Protein AF-A0A9D1HMB9-F1 (afdb_monomer)

Solvent-accessible surface area (backbone atoms only — not comparable to full-atom values): 16501 Å² total; per-residue (Å²): 112,72,70,58,55,52,47,52,53,48,50,50,51,53,51,54,54,61,69,61,56,82,77,71,78,78,76,76,75,73,89,65,89,78,80,81,87,81,86,79,90,72,78,98,79,82,84,84,82,85,84,87,77,93,49,86,47,76,67,42,52,49,49,54,32,57,76,64,78,44,81,92,75,85,90,82,85,83,84,84,79,85,61,64,90,89,55,67,93,63,78,57,60,87,78,46,45,63,58,51,52,52,50,52,51,51,52,53,51,51,51,52,51,49,49,50,52,66,76,41,67,93,56,84,68,69,43,70,87,73,71,72,79,80,79,82,82,80,79,66,89,50,67,68,60,44,49,52,54,50,51,51,52,48,46,66,65,46,43,61,58,50,52,51,50,52,50,51,51,53,47,44,69,72,72,54,58,67,66,61,52,24,58,62,26,49,78,42,65,69,56,10,11,46,49,29,27,58,51,16,39,81,63,43,53,55,72,86,70,38,52,68,54,48,51,52,42,43,74,67,48,34,48,71,10,21,53,49,5,23,63,53,26,10,75,72,38,34,66,72,57,48,51,54,44,34,55,29,35,32,71,70,50,35,53,50,50,51,52,48,52,50,52,52,22,34,53,48,8,49,53,42,54,75,76,106

Secondary structure (DSSP, 8-state):
-HHHHHHHHHHHHHHHHHHTS-----------------------S--------S--SHHHHHHHHHHTT----S----------TT------HHHHHHHHHHHHHHHHHHHHHHHHHHHTTTS-S---TT-PPPP-----S-HHHHHHHHHHHHHHHHHHHHHHHHHHHHHHHHHS-HHHHHHHHHS-HHHHHHHHHHHHHHH---HHHHHHHHHHHHHHT--HHHHHHHHHHHHHT-HHHHHHHHHHHHHHHHHHHHHHHHHHHHHHHHHHHHH-

Sequence (276 aa):
MKRFLTMLLAWSLIFTLAACKRETPAVSQTTGDVQTSHAVEAGTENASVVYMTTDISAAGLMAVYQALDWTPTGKIAVKLSTGEPPASNFLRPELVGELIRLASALFCGVIAGLCVRWFFKGRTFFHFDGLAAPVNRDTDPNPLWRFLKNLGRNILATGPYFLLGILLSALFQRYVPSRLMTDLFGGNEALGVLMAATIGVPLYACGGGTIPLLQQWLYDGMSMGSAAAFMLTGPSTKITNLGALKIVLGLKHFCLYLAYVMLFSLATGILVNLFV

Mean predicted aligned error: 16.89 Å

Foldseek 3Di:
DVVVVVVVVVVVVVVVVVVPPDPPVPPPPPPDDDDDDDDDDDDDDDDDDDDDFPDPDPVRVVVVCVVVVHDDDDDDDDDDDDDDPPDDPDPDCVVCVVVCVVVVVVVLVVVVVVVCCVVQPPHDQWDCPLDDDPDDPDPDPDPVVSVVVVVVVCCVVCVVVVVVLVVVVVCCVVPPDLVVLCVQQPPDPLSNLLVLLVCLQVNLDDPVVLVVVLVVNVVSPHAPLSSQLSVQNNVQNPVVVLVVCCSTRPPVSSVVSSVSSSVVSSVSSVVSNVVD

InterPro domains:
  IPR005524 Predicted permease DUF318 [PF03773] (145-273)
  IPR052923 UPF0718 domain-containing protein [PTHR34184] (144-276)

Radius of gyration: 28.09 Å; Cα contacts (8 Å, |Δi|>4): 165; chains: 1; bounding box: 56×52×86 Å

Organism: NCBI:txid2840825

pLDDT: mean 72.57, std 17.8, range [24.72, 93.62]

Structure (mmCIF, N/CA/C/O backbone):
data_AF-A0A9D1HMB9-F1
#
_entry.id   AF-A0A9D1HMB9-F1
#
loop_
_atom_site.group_PDB
_atom_site.id
_atom_site.type_symbol
_atom_site.label_atom_id
_atom_site.label_alt_id
_atom_site.label_comp_id
_atom_site.label_asym_id
_atom_site.label_entity_id
_atom_site.label_seq_id
_atom_site.pdbx_PDB_ins_code
_atom_site.Cartn_x
_atom_site.Cartn_y
_atom_site.Cartn_z
_atom_site.occupancy
_atom_site.B_iso_or_equiv
_atom_site.auth_seq_id
_atom_site.auth_comp_id
_atom_site.auth_asym_id
_atom_site.auth_atom_id
_atom_site.pdbx_PDB_model_num
ATOM 1 N N . MET A 1 1 ? -1.599 -29.994 -21.021 1.00 51.59 1 MET A N 1
ATOM 2 C CA . MET A 1 1 ? -2.524 -29.766 -19.884 1.00 51.59 1 MET A CA 1
ATOM 3 C C . MET A 1 1 ? -1.890 -30.080 -18.524 1.00 51.59 1 MET A C 1
ATOM 5 O O . MET A 1 1 ? -1.738 -29.151 -17.746 1.00 51.59 1 MET A O 1
ATOM 9 N N . LYS A 1 2 ? -1.416 -31.311 -18.247 1.00 44.94 2 LYS A N 1
ATOM 10 C CA . LYS A 1 2 ? -0.746 -31.644 -16.964 1.00 44.94 2 LYS A CA 1
ATOM 11 C C . LYS A 1 2 ? 0.566 -30.871 -16.722 1.00 44.94 2 LYS A C 1
ATOM 13 O O . LYS A 1 2 ? 0.764 -30.357 -15.634 1.00 44.94 2 LYS A O 1
ATOM 18 N N . ARG A 1 3 ? 1.390 -30.685 -17.764 1.00 48.88 3 ARG A N 1
ATOM 19 C CA . ARG A 1 3 ? 2.677 -29.957 -17.685 1.00 48.88 3 ARG A CA 1
ATOM 20 C C . ARG A 1 3 ? 2.551 -28.454 -17.384 1.00 48.88 3 ARG A C 1
ATOM 22 O O . ARG A 1 3 ? 3.430 -27.880 -16.757 1.00 48.88 3 ARG A O 1
ATOM 29 N N . PHE A 1 4 ? 1.448 -27.831 -17.804 1.00 61.75 4 PHE A N 1
ATOM 30 C CA . PHE A 1 4 ? 1.190 -26.406 -17.569 1.00 61.75 4 PHE A CA 1
ATOM 31 C C . PHE A 1 4 ? 0.697 -26.165 -16.137 1.00 61.75 4 PHE A C 1
ATOM 33 O O . PHE A 1 4 ? 1.130 -25.220 -15.494 1.00 61.75 4 PHE A O 1
ATOM 40 N N . LEU A 1 5 ? -0.133 -27.074 -15.607 1.00 61.59 5 LEU A N 1
ATOM 41 C CA . LEU A 1 5 ? -0.592 -27.044 -14.217 1.00 61.59 5 LEU A CA 1
ATOM 42 C C . LEU A 1 5 ? 0.555 -27.311 -13.229 1.00 61.59 5 LEU A C 1
ATOM 44 O O . LEU A 1 5 ? 0.646 -26.638 -12.209 1.00 61.59 5 LEU A O 1
ATOM 48 N N . THR A 1 6 ? 1.472 -28.228 -13.555 1.00 65.25 6 THR A N 1
ATOM 49 C CA . THR A 1 6 ? 2.677 -28.458 -12.742 1.00 65.25 6 THR A CA 1
ATOM 50 C C . THR A 1 6 ? 3.652 -27.287 -12.807 1.00 65.25 6 THR A C 1
ATOM 52 O O . THR A 1 6 ? 4.265 -26.975 -11.797 1.00 65.25 6 THR A O 1
ATOM 55 N N . MET A 1 7 ? 3.772 -26.601 -13.952 1.00 64.38 7 MET A N 1
ATOM 56 C CA . MET A 1 7 ? 4.579 -25.378 -14.050 1.00 64.38 7 MET A CA 1
ATOM 57 C C . MET A 1 7 ? 3.963 -24.214 -13.271 1.00 64.38 7 MET A C 1
ATOM 59 O O . MET A 1 7 ? 4.698 -23.487 -12.621 1.00 64.38 7 MET A O 1
ATOM 63 N N . LEU A 1 8 ? 2.636 -24.062 -13.273 1.00 63.25 8 LEU A N 1
ATOM 64 C CA . LEU A 1 8 ? 1.942 -23.021 -12.506 1.00 63.25 8 LEU A CA 1
ATOM 65 C C . LEU A 1 8 ? 2.056 -23.248 -10.994 1.00 63.25 8 LEU A C 1
ATOM 67 O O . LEU A 1 8 ? 2.337 -22.303 -10.266 1.00 63.25 8 LEU A O 1
ATOM 71 N N . LEU A 1 9 ? 1.915 -24.501 -10.543 1.00 58.78 9 LEU A N 1
ATOM 72 C CA . LEU A 1 9 ? 2.114 -24.886 -9.141 1.00 58.78 9 LEU A CA 1
ATOM 73 C C . LEU A 1 9 ? 3.583 -24.773 -8.708 1.00 58.78 9 LEU A C 1
ATOM 75 O O . LEU A 1 9 ? 3.863 -24.327 -7.598 1.00 58.78 9 LEU A O 1
ATOM 79 N N . ALA A 1 10 ? 4.530 -25.132 -9.582 1.00 59.00 10 ALA A N 1
ATOM 80 C CA . ALA A 1 10 ? 5.958 -24.979 -9.310 1.00 59.00 10 ALA A CA 1
ATOM 81 C C . ALA A 1 10 ? 6.367 -23.501 -9.269 1.00 59.00 10 ALA A C 1
ATOM 83 O O . ALA A 1 10 ? 7.133 -23.099 -8.399 1.00 59.00 10 ALA A O 1
ATOM 84 N N . TRP A 1 11 ? 5.823 -22.672 -10.163 1.00 51.19 11 TRP A N 1
ATOM 85 C CA . TRP A 1 11 ? 6.136 -21.247 -10.209 1.00 51.19 11 TRP A CA 1
ATOM 86 C C . TRP A 1 11 ? 5.492 -20.487 -9.047 1.00 51.19 11 TRP A C 1
ATOM 88 O O . TRP A 1 11 ? 6.152 -19.627 -8.467 1.00 51.19 11 TRP A O 1
ATOM 98 N N . SER A 1 12 ? 4.274 -20.857 -8.625 1.00 47.50 12 SER A N 1
ATOM 99 C CA . SER A 1 12 ? 3.691 -20.331 -7.387 1.00 47.50 12 SER A CA 1
ATOM 100 C C . SER A 1 12 ? 4.527 -20.728 -6.170 1.00 47.50 12 SER A C 1
ATOM 102 O O . SER A 1 12 ? 4.833 -19.859 -5.366 1.00 47.50 12 SER A O 1
ATOM 104 N N . LEU A 1 13 ? 4.998 -21.982 -6.076 1.00 45.69 13 LEU A N 1
ATOM 105 C CA . LEU A 1 13 ? 5.881 -22.414 -4.982 1.00 45.69 13 LEU A CA 1
ATOM 106 C C . LEU A 1 13 ? 7.207 -21.637 -4.953 1.00 45.69 13 LEU A C 1
ATOM 108 O O . LEU A 1 13 ? 7.656 -21.233 -3.884 1.00 45.69 13 LEU A O 1
ATOM 112 N N . ILE A 1 14 ? 7.829 -21.403 -6.113 1.00 54.34 14 ILE A N 1
ATOM 113 C CA . ILE A 1 14 ? 9.103 -20.675 -6.218 1.00 54.34 14 ILE A CA 1
ATOM 114 C C . ILE A 1 14 ? 8.923 -19.195 -5.845 1.00 54.34 14 ILE A C 1
ATOM 116 O O . ILE A 1 14 ? 9.773 -18.633 -5.157 1.00 54.34 14 ILE A O 1
ATOM 120 N N . PHE A 1 15 ? 7.806 -18.567 -6.231 1.00 49.19 15 PHE A N 1
ATOM 121 C CA . PHE A 1 15 ? 7.508 -17.182 -5.848 1.00 49.19 15 PHE A CA 1
ATOM 122 C C . PHE A 1 15 ? 7.181 -17.058 -4.349 1.00 49.19 15 PHE A C 1
ATOM 124 O O . PHE A 1 15 ? 7.619 -16.106 -3.704 1.00 49.19 15 PHE A O 1
ATOM 131 N N . THR A 1 16 ? 6.489 -18.046 -3.768 1.00 43.75 16 THR A N 1
ATOM 132 C CA . THR A 1 16 ? 6.229 -18.123 -2.321 1.00 43.75 16 THR A CA 1
ATOM 133 C C . THR A 1 16 ? 7.516 -18.348 -1.520 1.00 43.75 16 THR A C 1
ATOM 135 O O . THR A 1 16 ? 7.696 -17.716 -0.483 1.00 43.75 16 THR A O 1
ATOM 138 N N . LEU A 1 17 ? 8.456 -19.160 -2.019 1.00 39.38 17 LEU A N 1
ATOM 139 C CA . LEU A 1 17 ? 9.770 -19.360 -1.393 1.00 39.38 17 LEU A CA 1
ATOM 140 C C . LEU A 1 17 ? 10.682 -18.126 -1.517 1.00 39.38 17 LEU A C 1
ATOM 142 O O . LEU A 1 17 ? 11.425 -17.827 -0.586 1.00 39.38 17 LEU A O 1
ATOM 146 N N . ALA A 1 18 ? 10.595 -17.363 -2.612 1.00 42.34 18 ALA A N 1
ATOM 147 C CA . ALA A 1 18 ? 11.350 -16.117 -2.783 1.00 42.34 18 ALA A CA 1
ATOM 148 C C . ALA A 1 18 ? 10.798 -14.956 -1.931 1.00 42.34 18 ALA A C 1
ATOM 150 O O . ALA A 1 18 ? 11.573 -14.149 -1.420 1.00 42.34 18 ALA A O 1
ATOM 151 N N . ALA A 1 19 ? 9.477 -14.895 -1.721 1.00 41.38 19 ALA A N 1
ATOM 152 C CA . ALA A 1 19 ? 8.837 -13.970 -0.777 1.00 41.38 19 ALA A CA 1
ATOM 153 C C . ALA A 1 19 ? 9.026 -14.391 0.696 1.00 41.38 19 ALA A C 1
ATOM 155 O O . ALA A 1 19 ? 8.843 -13.584 1.603 1.00 41.38 19 ALA A O 1
ATOM 156 N N . CYS A 1 20 ? 9.443 -15.639 0.932 1.00 33.47 20 CYS A N 1
ATOM 157 C CA . CYS A 1 20 ? 9.931 -16.153 2.210 1.00 33.47 20 CYS A CA 1
ATOM 158 C C . CYS A 1 20 ? 11.433 -15.855 2.415 1.00 33.47 20 CYS A C 1
ATOM 160 O O . CYS A 1 20 ? 12.122 -16.534 3.177 1.00 33.47 20 CYS A O 1
ATOM 162 N N . LYS A 1 21 ? 11.996 -14.843 1.743 1.00 33.59 21 LYS A N 1
ATOM 163 C CA . LYS A 1 21 ? 13.295 -14.309 2.153 1.00 33.59 21 LYS A CA 1
ATOM 164 C C . LYS A 1 21 ? 13.058 -13.434 3.382 1.00 33.59 21 LYS A C 1
ATOM 166 O O . LYS A 1 21 ? 12.502 -12.350 3.261 1.00 33.59 21 LYS A O 1
ATOM 171 N N . ARG A 1 22 ? 13.434 -13.963 4.555 1.00 41.25 22 ARG A N 1
ATOM 172 C CA . ARG A 1 22 ? 13.396 -13.304 5.872 1.00 41.25 22 ARG A CA 1
ATOM 173 C C . ARG A 1 22 ? 13.751 -11.819 5.766 1.00 41.25 22 ARG A C 1
ATOM 175 O O . ARG A 1 22 ? 14.924 -11.468 5.700 1.00 41.25 22 ARG A O 1
ATOM 182 N N . GLU A 1 23 ? 12.747 -10.966 5.860 1.00 35.47 23 GLU A N 1
ATOM 183 C CA . GLU A 1 23 ? 12.884 -9.716 6.589 1.00 35.47 23 GLU A CA 1
ATOM 184 C C . GLU A 1 23 ? 12.364 -10.028 7.987 1.00 35.47 23 GLU A C 1
ATOM 186 O O . GLU A 1 23 ? 11.194 -9.847 8.297 1.00 35.47 23 GLU A O 1
ATOM 191 N N . THR A 1 24 ? 13.224 -10.611 8.822 1.00 30.58 24 THR A N 1
ATOM 192 C CA . THR A 1 24 ? 13.094 -10.396 10.260 1.00 30.58 24 THR A CA 1
ATOM 193 C C . THR A 1 24 ? 13.284 -8.896 10.457 1.00 30.58 24 THR A C 1
ATOM 195 O O . THR A 1 24 ? 14.407 -8.429 10.234 1.00 30.58 24 THR A O 1
ATOM 198 N N . PRO A 1 25 ? 12.264 -8.111 10.845 1.00 30.31 25 PRO A N 1
ATOM 199 C CA . PRO A 1 25 ? 12.572 -6.868 11.513 1.00 30.31 25 PRO A CA 1
ATOM 200 C C . PRO A 1 25 ? 13.302 -7.296 12.783 1.00 30.31 25 PRO A C 1
ATOM 202 O O . PRO A 1 25 ? 12.724 -7.909 13.679 1.00 30.31 25 PRO A O 1
ATOM 205 N N . ALA A 1 26 ? 14.610 -7.058 12.821 1.00 25.95 26 ALA A N 1
ATOM 206 C CA . ALA A 1 26 ? 15.303 -6.978 14.085 1.00 25.95 26 ALA A CA 1
ATOM 207 C C . ALA A 1 26 ? 14.645 -5.810 14.824 1.00 25.95 26 ALA A C 1
ATOM 209 O O . ALA A 1 26 ? 14.986 -4.648 14.619 1.00 25.95 26 ALA A O 1
ATOM 210 N N . VAL A 1 27 ? 13.636 -6.118 15.636 1.00 30.73 27 VAL A N 1
ATOM 211 C CA . VAL A 1 27 ? 13.325 -5.286 16.783 1.00 30.73 27 VAL A CA 1
ATOM 212 C C . VAL A 1 27 ? 14.563 -5.423 17.651 1.00 30.73 27 VAL A C 1
ATOM 214 O O . VAL A 1 27 ? 14.734 -6.413 18.360 1.00 30.73 27 VAL A O 1
ATOM 217 N N . SER A 1 28 ? 15.479 -4.465 17.516 1.00 25.41 28 SER A N 1
ATOM 218 C CA . SER A 1 28 ? 16.474 -4.203 18.541 1.00 25.41 28 SER A CA 1
ATOM 219 C C . SER A 1 28 ? 15.698 -3.825 19.795 1.00 25.41 28 SER A C 1
ATOM 221 O O . SER A 1 28 ? 15.407 -2.659 20.043 1.00 25.41 28 SER A O 1
ATOM 223 N N . GLN A 1 29 ? 15.326 -4.834 20.578 1.00 29.97 29 GLN A N 1
ATOM 224 C CA . GLN A 1 29 ? 15.238 -4.670 22.012 1.00 29.97 29 GLN A CA 1
ATOM 225 C C . GLN A 1 29 ? 16.669 -4.397 22.458 1.00 29.97 29 GLN A C 1
ATOM 227 O O . GLN A 1 29 ? 17.456 -5.310 22.689 1.00 29.97 29 GLN A O 1
ATOM 232 N N . THR A 1 30 ? 17.033 -3.118 22.485 1.00 25.36 30 THR A N 1
ATOM 233 C CA . THR A 1 30 ? 18.167 -2.688 23.282 1.00 25.36 30 THR A CA 1
ATOM 234 C C . THR A 1 30 ? 17.755 -2.929 24.723 1.00 25.36 30 THR A C 1
ATOM 236 O O . THR A 1 30 ? 17.000 -2.158 25.309 1.00 25.36 30 THR A O 1
ATOM 239 N N . THR A 1 31 ? 18.217 -4.052 25.260 1.00 31.39 31 THR A N 1
ATOM 240 C CA . THR A 1 31 ? 18.465 -4.253 26.680 1.00 31.39 31 THR A CA 1
ATOM 241 C C . THR A 1 31 ? 19.373 -3.106 27.119 1.00 31.39 31 THR A C 1
ATOM 243 O O . THR A 1 31 ? 20.582 -3.128 26.913 1.00 31.39 31 THR A O 1
ATOM 246 N N . GLY A 1 32 ? 18.754 -2.035 27.595 1.00 24.72 32 GLY A N 1
ATOM 247 C CA . GLY A 1 32 ? 19.404 -0.899 28.216 1.00 24.72 32 GLY A CA 1
ATOM 248 C C . GLY A 1 32 ? 18.764 -0.733 29.574 1.00 24.72 32 GLY A C 1
ATOM 249 O O . GLY A 1 32 ? 17.607 -0.325 29.666 1.00 24.72 32 GLY A O 1
ATOM 250 N N . ASP A 1 33 ? 19.513 -1.121 30.598 1.00 27.61 33 ASP A N 1
ATOM 251 C CA . ASP A 1 33 ? 19.240 -0.812 31.988 1.00 27.61 33 ASP A CA 1
ATOM 252 C C . ASP A 1 33 ? 18.818 0.653 32.137 1.00 27.61 33 ASP A C 1
ATOM 254 O O . ASP A 1 33 ? 19.544 1.567 31.745 1.00 27.61 33 ASP A O 1
ATOM 258 N N . VAL A 1 34 ? 17.665 0.881 32.760 1.00 26.17 34 VAL A N 1
ATOM 259 C CA . VAL A 1 34 ? 17.414 2.130 33.476 1.00 26.17 34 VAL A CA 1
ATOM 260 C C . VAL A 1 34 ? 17.078 1.749 34.905 1.00 26.17 34 VAL A C 1
ATOM 262 O O . VAL A 1 34 ? 15.929 1.531 35.286 1.00 26.17 34 VAL A O 1
ATOM 265 N N . GLN A 1 35 ? 18.145 1.640 35.691 1.00 26.95 35 GLN A N 1
ATOM 266 C CA . GLN A 1 35 ? 18.078 1.901 37.112 1.00 26.95 35 GLN A CA 1
ATOM 267 C C . GLN A 1 35 ? 17.661 3.360 37.342 1.00 26.95 35 GLN A C 1
ATOM 269 O O . GLN A 1 35 ? 18.193 4.285 36.733 1.00 26.95 35 GLN A O 1
ATOM 274 N N . THR A 1 36 ? 16.800 3.512 38.346 1.00 27.39 36 THR A N 1
ATOM 275 C CA . THR A 1 36 ? 16.690 4.647 39.273 1.00 27.39 36 THR A CA 1
ATOM 276 C C . THR A 1 36 ? 16.225 6.016 38.765 1.00 27.39 36 THR A C 1
ATOM 278 O O . THR A 1 36 ? 16.947 6.769 38.124 1.00 27.39 36 THR A O 1
ATOM 281 N N . SER A 1 37 ? 15.067 6.380 39.327 1.00 30.64 37 SER A N 1
ATOM 282 C CA . SER A 1 37 ? 14.831 7.654 40.013 1.00 30.64 37 SER A CA 1
ATOM 283 C C . SER A 1 37 ? 14.536 8.871 39.146 1.00 30.64 37 SER A C 1
ATOM 285 O O . SER A 1 37 ? 15.426 9.634 38.808 1.00 30.64 37 SER A O 1
ATOM 287 N N . HIS A 1 38 ? 13.245 9.162 38.982 1.00 25.45 38 HIS A N 1
ATOM 288 C CA . HIS A 1 38 ? 12.744 10.491 39.322 1.00 25.45 38 HIS A CA 1
ATOM 289 C C . HIS A 1 38 ? 11.377 10.362 39.993 1.00 25.45 38 HIS A C 1
ATOM 291 O O . HIS A 1 38 ? 10.426 9.820 39.434 1.00 25.45 38 HIS A O 1
ATOM 297 N N . ALA A 1 39 ? 11.347 10.813 41.243 1.00 29.89 39 ALA A N 1
ATOM 298 C CA . ALA A 1 39 ? 10.179 10.885 42.092 1.00 29.89 39 ALA A CA 1
ATOM 299 C C . ALA A 1 39 ? 9.105 11.779 41.460 1.00 29.89 39 ALA A C 1
ATOM 301 O O . ALA A 1 39 ? 9.369 12.931 41.116 1.00 29.89 39 ALA A O 1
ATOM 302 N N . VAL A 1 40 ? 7.888 11.251 41.371 1.00 27.53 40 VAL A N 1
ATOM 303 C CA . VAL A 1 40 ? 6.677 12.064 41.462 1.00 27.53 40 VAL A CA 1
ATOM 304 C C . VAL A 1 40 ? 6.169 11.850 42.881 1.00 27.53 40 VAL A C 1
ATOM 306 O O . VAL A 1 40 ? 5.591 10.812 43.198 1.00 27.53 40 VAL A O 1
ATOM 309 N N . GLU A 1 41 ? 6.472 12.806 43.755 1.00 37.44 41 GLU A N 1
ATOM 310 C CA . GLU A 1 41 ? 5.813 12.931 45.050 1.00 37.44 41 GLU A CA 1
ATOM 311 C C . GLU A 1 41 ? 4.338 13.261 44.813 1.00 37.44 41 GLU A C 1
ATOM 313 O O . GLU A 1 41 ? 3.991 14.356 44.370 1.00 37.44 41 GLU A O 1
ATOM 318 N N . ALA A 1 42 ? 3.469 12.304 45.125 1.00 28.19 42 ALA A N 1
ATOM 319 C CA . ALA A 1 42 ? 2.062 12.546 45.393 1.00 28.19 42 ALA A CA 1
ATOM 320 C C . ALA A 1 42 ? 1.553 11.500 46.397 1.00 28.19 42 ALA A C 1
ATOM 322 O O . ALA A 1 42 ? 1.354 10.343 46.047 1.00 28.19 42 ALA A O 1
ATOM 323 N N . GLY A 1 43 ? 1.349 11.944 47.640 1.00 30.16 43 GLY A N 1
ATOM 324 C CA . GLY A 1 43 ? 0.344 11.410 48.564 1.00 30.16 43 GLY A CA 1
ATOM 325 C C . GLY A 1 43 ? 0.539 9.985 49.080 1.00 30.16 43 GLY A C 1
ATOM 326 O O . GLY A 1 43 ? 0.035 9.021 48.513 1.00 30.16 43 GLY A O 1
ATOM 327 N N . THR A 1 44 ? 1.168 9.871 50.245 1.00 42.91 44 THR A N 1
ATOM 328 C CA . THR A 1 44 ? 1.042 8.727 51.150 1.00 42.91 44 THR A CA 1
ATOM 329 C C . THR A 1 44 ? -0.429 8.517 51.533 1.00 42.91 44 THR A C 1
ATOM 331 O O . THR A 1 44 ? -0.985 9.356 52.229 1.00 42.91 44 THR A O 1
ATOM 334 N N . GLU A 1 45 ? -1.047 7.432 51.056 1.00 45.97 45 GLU A N 1
ATOM 335 C CA . GLU A 1 45 ? -1.865 6.466 51.818 1.00 45.97 45 GLU A CA 1
ATOM 336 C C . GLU A 1 45 ? -2.460 5.418 50.846 1.00 45.97 45 GLU A C 1
ATOM 338 O O . GLU A 1 45 ? -3.193 5.755 49.922 1.00 45.97 45 GLU A O 1
ATOM 343 N N . ASN A 1 46 ? -2.135 4.134 51.066 1.00 49.34 46 ASN A N 1
ATOM 344 C CA . ASN A 1 46 ? -2.539 2.929 50.308 1.00 49.34 46 ASN A CA 1
ATOM 345 C C . ASN A 1 46 ? -1.862 2.652 48.950 1.00 49.34 46 ASN A C 1
ATOM 347 O O . ASN A 1 46 ? -2.500 2.630 47.899 1.00 49.34 46 ASN A O 1
ATOM 351 N N . ALA A 1 47 ? -0.580 2.276 48.986 1.00 44.75 47 ALA A N 1
ATOM 352 C CA . ALA A 1 47 ? 0.016 1.495 47.902 1.00 44.75 47 ALA A CA 1
ATOM 353 C C . ALA A 1 47 ? -0.552 0.061 47.921 1.00 44.75 47 ALA A C 1
ATOM 355 O O . ALA A 1 47 ? -0.385 -0.668 48.898 1.00 44.75 47 ALA A O 1
ATOM 356 N N . SER A 1 48 ? -1.231 -0.358 46.852 1.00 56.06 48 SER A N 1
ATOM 357 C CA . SER A 1 48 ? -1.710 -1.735 46.700 1.00 56.06 48 SER A CA 1
ATOM 358 C C . SER A 1 48 ? -0.527 -2.689 46.500 1.00 56.06 48 SER A C 1
ATOM 360 O O . SER A 1 48 ? 0.162 -2.613 45.482 1.00 56.06 48 SER A O 1
ATOM 362 N N . VAL A 1 49 ? -0.289 -3.591 47.455 1.00 63.88 49 VAL A N 1
ATOM 363 C CA . VAL A 1 49 ? 0.757 -4.620 47.357 1.00 63.88 49 VAL A CA 1
ATOM 364 C C . VAL A 1 49 ? 0.237 -5.791 46.519 1.00 63.88 49 VAL A C 1
ATOM 366 O O . VAL A 1 49 ? -0.798 -6.377 46.834 1.00 63.88 49 VAL A O 1
ATOM 369 N N . VAL A 1 50 ? 0.946 -6.126 45.439 1.00 70.69 50 VAL A N 1
ATOM 370 C CA . VAL A 1 50 ? 0.597 -7.238 44.540 1.00 70.69 50 VAL A CA 1
ATOM 371 C C . VAL A 1 50 ? 1.400 -8.480 44.929 1.00 70.69 50 VAL A C 1
ATOM 373 O O . VAL A 1 50 ? 2.628 -8.446 44.935 1.00 70.69 50 VAL A O 1
ATOM 376 N N . TYR A 1 51 ? 0.706 -9.585 45.213 1.00 70.56 51 TYR A N 1
ATOM 377 C CA . TYR A 1 51 ? 1.307 -10.882 45.536 1.00 70.56 51 TYR A CA 1
ATOM 378 C C . TYR A 1 51 ? 1.154 -11.836 44.351 1.00 70.56 51 TYR A C 1
ATOM 380 O O . TYR A 1 51 ? 0.058 -11.987 43.812 1.00 70.56 51 TYR A O 1
ATOM 388 N N . MET A 1 52 ? 2.247 -12.488 43.951 1.00 77.81 52 MET A N 1
ATOM 389 C CA . MET A 1 52 ? 2.266 -13.433 42.833 1.00 77.81 52 MET A CA 1
ATOM 390 C C . MET A 1 52 ? 2.571 -14.846 43.337 1.00 77.81 52 MET A C 1
ATOM 392 O O . MET A 1 52 ? 3.575 -15.054 44.014 1.00 77.81 52 MET A O 1
ATOM 396 N N . THR A 1 53 ? 1.734 -15.820 42.967 1.00 79.75 53 THR A N 1
ATOM 397 C CA . THR A 1 53 ? 1.996 -17.255 43.167 1.00 79.75 53 THR A CA 1
ATOM 398 C C . THR A 1 53 ? 1.920 -17.986 41.830 1.00 79.75 53 THR A C 1
ATOM 400 O O . THR A 1 53 ? 1.047 -17.711 41.008 1.00 79.75 53 THR A O 1
ATOM 403 N N . THR A 1 54 ? 2.848 -18.911 41.598 1.00 82.88 54 THR A N 1
ATOM 404 C CA . THR A 1 54 ? 2.820 -19.833 40.452 1.00 82.88 54 THR A CA 1
ATOM 405 C C . THR A 1 54 ? 2.135 -21.157 40.792 1.00 82.88 54 THR A C 1
ATOM 407 O O . THR A 1 54 ? 1.832 -21.931 39.886 1.00 82.88 54 THR A O 1
ATOM 410 N N . ASP A 1 55 ? 1.861 -21.406 42.076 1.00 81.31 55 ASP A N 1
ATOM 411 C CA . ASP A 1 55 ? 1.146 -22.583 42.557 1.00 81.31 55 ASP A CA 1
ATOM 412 C C . ASP A 1 55 ? -0.304 -22.224 42.915 1.00 81.31 55 ASP A C 1
ATOM 414 O O . ASP A 1 55 ? -0.572 -21.503 43.879 1.00 81.31 55 ASP A O 1
ATOM 418 N N . ILE A 1 56 ? -1.235 -22.742 42.111 1.00 79.81 56 ILE A N 1
ATOM 419 C CA . ILE A 1 56 ? -2.695 -22.604 42.261 1.00 79.81 56 ILE A CA 1
ATOM 420 C C . ILE A 1 56 ? -3.314 -23.731 43.104 1.00 79.81 56 ILE A C 1
ATOM 422 O O . ILE A 1 56 ? -4.538 -23.832 43.203 1.00 79.81 56 ILE A O 1
ATOM 426 N N . SER A 1 57 ? -2.493 -24.587 43.721 1.00 85.94 57 SER A N 1
ATOM 427 C CA . SER A 1 57 ? -2.962 -25.570 44.695 1.00 85.94 57 SER A CA 1
ATOM 428 C C . SER A 1 57 ? -3.595 -24.894 45.920 1.00 85.94 57 SER A C 1
ATOM 430 O O . SER A 1 57 ? -3.346 -23.726 46.227 1.00 85.94 57 SER A O 1
ATOM 432 N N . ALA A 1 58 ? -4.399 -25.650 46.674 1.00 81.19 58 ALA A N 1
ATOM 433 C CA . ALA A 1 58 ? -4.966 -25.163 47.932 1.00 81.19 58 ALA A CA 1
ATOM 434 C C . ALA A 1 58 ? -3.875 -24.697 48.918 1.00 81.19 58 ALA A C 1
ATOM 436 O O . ALA A 1 58 ? -4.072 -23.715 49.628 1.00 81.19 58 ALA A O 1
ATOM 437 N N . ALA A 1 59 ? -2.711 -25.357 48.926 1.00 82.44 59 ALA A N 1
ATOM 438 C CA . ALA A 1 59 ? -1.575 -24.962 49.755 1.00 82.44 59 ALA A CA 1
ATOM 439 C C . ALA A 1 59 ? -0.946 -23.641 49.276 1.00 82.44 59 ALA A C 1
ATOM 441 O O . ALA A 1 59 ? -0.678 -22.765 50.096 1.00 82.44 59 ALA A O 1
ATOM 442 N N . GLY A 1 60 ? -0.782 -23.468 47.959 1.00 83.50 60 GLY A N 1
ATOM 443 C CA . GLY A 1 60 ? -0.256 -22.239 47.360 1.00 83.50 60 GLY A CA 1
ATOM 444 C C . GLY A 1 60 ? -1.142 -21.016 47.618 1.00 83.50 60 GLY A C 1
ATOM 445 O O . GLY A 1 60 ? -0.642 -19.950 47.971 1.00 83.50 60 GLY A O 1
ATOM 446 N N . LEU A 1 61 ? -2.467 -21.172 47.546 1.00 80.88 61 LEU A N 1
ATOM 447 C CA . LEU A 1 61 ? -3.417 -20.101 47.878 1.00 80.88 61 LEU A CA 1
ATOM 448 C C . LEU A 1 61 ? -3.405 -19.747 49.374 1.00 80.88 61 LEU A C 1
ATOM 450 O O . LEU A 1 61 ? -3.456 -18.570 49.730 1.00 80.88 61 LEU A O 1
ATOM 454 N N . MET A 1 62 ? -3.283 -20.742 50.259 1.00 84.06 62 MET A N 1
ATOM 455 C CA . MET A 1 62 ? -3.173 -20.507 51.705 1.00 84.06 62 MET A CA 1
ATOM 456 C C . MET A 1 62 ? -1.879 -19.781 52.090 1.00 84.06 62 MET A C 1
ATOM 458 O O . MET A 1 62 ? -1.896 -18.973 53.018 1.00 84.06 62 MET A O 1
ATOM 462 N N . ALA A 1 63 ? -0.786 -20.003 51.355 1.00 83.06 63 ALA A N 1
ATOM 463 C CA . ALA A 1 63 ? 0.464 -19.271 51.552 1.00 83.06 63 ALA A CA 1
ATOM 464 C C . ALA A 1 63 ? 0.312 -17.769 51.248 1.00 83.06 63 ALA A C 1
ATOM 466 O O . ALA A 1 63 ? 0.879 -16.938 51.955 1.00 83.06 63 ALA A O 1
ATOM 467 N N . VAL A 1 64 ? -0.505 -17.405 50.249 1.00 81.81 64 VAL A N 1
ATOM 468 C CA . VAL A 1 64 ? -0.830 -15.998 49.952 1.00 81.81 64 VAL A CA 1
ATOM 469 C C . VAL A 1 64 ? -1.630 -15.371 51.096 1.00 81.81 64 VAL A C 1
ATOM 471 O O . VAL A 1 64 ? -1.326 -14.257 51.511 1.00 81.81 64 VAL A O 1
ATOM 474 N N . TYR A 1 65 ? -2.605 -16.090 51.661 1.00 82.38 65 TYR A N 1
ATOM 475 C CA . TYR A 1 65 ? -3.370 -15.607 52.816 1.00 82.38 65 TYR A CA 1
ATOM 476 C C . TYR A 1 65 ? -2.511 -15.426 54.074 1.00 82.38 65 TYR A C 1
ATOM 478 O O . TYR A 1 65 ? -2.648 -14.418 54.763 1.00 82.38 65 TYR A O 1
ATOM 486 N N . GLN A 1 66 ? -1.567 -16.336 54.328 1.00 83.38 66 GLN A N 1
ATOM 487 C CA . GLN A 1 66 ? -0.592 -16.186 55.413 1.00 83.38 66 GLN A CA 1
ATOM 488 C C . GLN A 1 66 ? 0.339 -14.987 55.203 1.00 83.38 66 GLN A C 1
ATOM 490 O O . GLN A 1 66 ? 0.614 -14.261 56.152 1.00 83.38 66 GLN A O 1
ATOM 495 N N . ALA A 1 67 ? 0.794 -14.743 53.972 1.00 81.38 67 ALA A N 1
ATOM 496 C CA . ALA A 1 67 ? 1.620 -13.577 53.650 1.00 81.38 67 ALA A CA 1
ATOM 497 C C . ALA A 1 67 ? 0.864 -12.241 53.789 1.00 81.38 67 ALA A C 1
ATOM 499 O O . ALA A 1 67 ? 1.489 -11.199 53.982 1.00 81.38 67 ALA A O 1
ATOM 500 N N . LEU A 1 68 ? -0.467 -12.278 53.700 1.00 81.25 68 LEU A N 1
ATOM 501 C CA . LEU A 1 68 ? -1.365 -11.145 53.933 1.00 81.25 68 LEU A CA 1
ATOM 502 C C . LEU A 1 68 ? -1.738 -10.961 55.415 1.00 81.25 68 LEU A C 1
ATOM 504 O O . LEU A 1 68 ? -2.525 -10.068 55.717 1.00 81.25 68 LEU A O 1
ATOM 508 N N . ASP A 1 69 ? -1.232 -11.820 56.311 1.00 81.81 69 ASP A N 1
ATOM 509 C CA . ASP A 1 69 ? -1.663 -11.935 57.714 1.00 81.81 69 ASP A CA 1
ATOM 510 C C . ASP A 1 69 ? -3.197 -12.002 57.857 1.00 81.81 69 ASP A C 1
ATOM 512 O O . ASP A 1 69 ? -3.807 -11.504 58.804 1.00 81.81 69 ASP A O 1
ATOM 516 N N . TRP A 1 70 ? -3.855 -12.603 56.859 1.00 79.19 70 TRP A N 1
ATOM 517 C CA . TRP A 1 70 ? -5.305 -12.659 56.769 1.00 79.19 70 TRP A CA 1
ATOM 518 C C . TRP A 1 70 ? -5.792 -14.096 56.897 1.00 79.19 70 TRP A C 1
ATOM 520 O O . TRP A 1 70 ? -5.376 -14.991 56.162 1.00 79.19 70 TRP A O 1
ATOM 530 N N . THR A 1 71 ? -6.722 -14.322 57.823 1.00 78.69 71 THR A N 1
ATOM 531 C CA . THR A 1 71 ? -7.377 -15.619 58.007 1.00 78.69 71 THR A CA 1
ATOM 532 C C . THR A 1 71 ? -8.788 -15.555 57.427 1.00 78.69 71 THR A C 1
ATOM 534 O O . THR A 1 71 ? -9.668 -14.889 57.981 1.00 78.69 71 THR A O 1
ATOM 537 N N . PRO A 1 72 ? -9.041 -16.210 56.284 1.00 71.06 72 PRO A N 1
ATOM 538 C CA . PRO A 1 72 ? -10.332 -16.086 55.640 1.00 71.06 72 PRO A CA 1
ATOM 539 C C . PRO A 1 72 ? -11.388 -16.882 56.427 1.00 71.06 72 PRO A C 1
ATOM 541 O O . PRO A 1 72 ? -11.283 -18.097 56.590 1.00 71.06 72 PRO A O 1
ATOM 544 N N . THR A 1 73 ? -12.418 -16.196 56.929 1.00 77.31 73 THR A N 1
ATOM 545 C CA . THR A 1 73 ? -13.540 -16.803 57.666 1.00 77.31 73 THR A CA 1
ATOM 546 C C . THR A 1 73 ? -14.868 -16.491 56.972 1.00 77.31 73 THR A C 1
ATOM 548 O O . THR A 1 73 ? -15.100 -15.381 56.498 1.00 77.31 73 THR A O 1
ATOM 551 N N . GLY A 1 74 ? -15.760 -17.483 56.877 1.00 79.44 74 GLY A N 1
ATOM 552 C CA . GLY A 1 74 ? -17.066 -17.335 56.221 1.00 79.44 74 GLY A CA 1
ATOM 553 C C . GLY A 1 74 ? -17.045 -17.556 54.700 1.00 79.44 74 GLY A C 1
ATOM 554 O O . GLY A 1 74 ? -16.310 -18.400 54.192 1.00 79.44 74 GLY A O 1
ATOM 555 N N . LYS A 1 75 ? -17.917 -16.849 53.963 1.00 70.12 75 LYS A N 1
ATOM 556 C CA . LYS A 1 75 ? -18.033 -16.958 52.495 1.00 70.12 75 LYS A CA 1
ATOM 557 C C . LYS A 1 75 ? -17.038 -16.012 51.823 1.00 70.12 75 LYS A C 1
ATOM 559 O O . LYS A 1 75 ? -17.188 -14.799 51.918 1.00 70.12 75 LYS A O 1
ATOM 564 N N . ILE A 1 76 ? -16.060 -16.574 51.120 1.00 72.75 76 ILE A N 1
ATOM 565 C CA . ILE A 1 76 ? -15.003 -15.827 50.428 1.00 72.75 76 ILE A CA 1
ATOM 566 C C . ILE A 1 76 ? -15.369 -15.719 48.946 1.00 72.75 76 ILE A C 1
ATOM 568 O O . ILE A 1 76 ? -15.694 -16.724 48.314 1.00 72.75 76 ILE A O 1
ATOM 572 N N . ALA A 1 77 ? -15.299 -14.514 48.382 1.00 65.50 77 ALA A N 1
ATOM 573 C CA . ALA A 1 77 ? -15.422 -14.295 46.945 1.00 65.50 77 ALA A CA 1
ATOM 574 C C . ALA A 1 77 ? -14.028 -14.074 46.345 1.00 65.50 77 ALA A C 1
ATOM 576 O O . ALA A 1 77 ? -13.330 -13.135 46.719 1.00 65.50 77 ALA A O 1
ATOM 577 N N . VAL A 1 78 ? -13.627 -14.934 45.409 1.00 72.12 78 VAL A N 1
ATOM 578 C CA . VAL A 1 78 ? -12.377 -14.785 44.653 1.00 72.12 78 VAL A CA 1
ATOM 579 C C . VAL A 1 78 ? -12.723 -14.216 43.282 1.00 72.12 78 VAL A C 1
ATOM 581 O O . VAL A 1 78 ? -13.425 -14.855 42.500 1.00 72.12 78 VAL A O 1
ATOM 584 N N . LYS A 1 79 ? -12.250 -13.002 42.985 1.00 67.88 79 LYS A N 1
ATOM 585 C CA . LYS A 1 79 ? -12.406 -12.395 41.660 1.00 67.88 79 LYS A CA 1
ATOM 586 C C . LYS A 1 79 ? -11.225 -12.807 40.785 1.00 67.88 79 LYS A C 1
ATOM 588 O O . LYS A 1 79 ? -10.115 -12.323 40.972 1.00 67.88 79 LYS A O 1
ATOM 593 N N . LEU A 1 80 ? -11.476 -13.695 39.830 1.00 66.38 80 LEU A N 1
ATOM 594 C CA . LEU A 1 80 ? -10.504 -14.077 38.808 1.00 66.38 80 LEU A CA 1
ATOM 595 C C . LEU A 1 80 ? -10.618 -13.091 37.639 1.00 66.38 80 LEU A C 1
ATOM 597 O O . LEU A 1 80 ? -11.659 -13.032 36.988 1.00 66.38 80 LEU A O 1
ATOM 601 N N . SER A 1 81 ? -9.571 -12.302 37.394 1.00 60.09 81 SER A N 1
ATOM 602 C CA . SER A 1 81 ? -9.466 -11.444 36.208 1.00 60.09 81 SER A CA 1
ATOM 603 C C . SER A 1 81 ? -8.445 -12.052 35.252 1.00 60.09 81 SER A C 1
ATOM 605 O O . SER A 1 81 ? -7.254 -12.088 35.551 1.00 60.09 81 SER A O 1
ATOM 607 N N . THR A 1 82 ? -8.902 -12.580 34.119 1.00 61.75 82 THR A N 1
ATOM 608 C CA . THR A 1 82 ? -8.028 -13.094 33.059 1.00 61.75 82 THR A CA 1
ATOM 609 C C . THR A 1 82 ? -7.836 -12.009 32.002 1.00 61.75 82 THR A C 1
ATOM 611 O O . THR A 1 82 ? -8.495 -12.039 30.967 1.00 61.75 82 THR A O 1
ATOM 614 N N . GLY A 1 83 ? -6.951 -11.054 32.286 1.00 51.75 83 GLY A N 1
ATOM 615 C CA . GLY A 1 83 ? -6.523 -10.014 31.347 1.00 51.75 83 GLY A CA 1
ATOM 616 C C . GLY A 1 83 ? -7.470 -8.816 31.251 1.00 51.75 83 GLY A C 1
ATOM 617 O O . GLY A 1 83 ? -8.649 -8.950 30.931 1.00 51.75 83 GLY A O 1
ATOM 618 N N . GLU A 1 84 ? -6.937 -7.621 31.504 1.00 51.91 84 GLU A N 1
ATOM 619 C CA . GLU A 1 84 ? -7.602 -6.373 31.140 1.00 51.91 84 GLU A CA 1
ATOM 620 C C . GLU A 1 84 ? -7.776 -6.256 29.606 1.00 51.91 84 GLU A C 1
ATOM 622 O O . GLU A 1 84 ? -6.914 -6.700 28.833 1.00 51.91 84 GLU A O 1
ATOM 627 N N . PRO A 1 85 ? -8.839 -5.576 29.137 1.00 45.47 85 PRO A N 1
ATOM 628 C CA . PRO A 1 85 ? -8.884 -5.031 27.781 1.00 45.47 85 PRO A CA 1
ATOM 629 C C . PRO A 1 85 ? -7.615 -4.194 27.537 1.00 45.47 85 PRO A C 1
ATOM 631 O O . PRO A 1 85 ? -7.292 -3.354 28.380 1.00 45.47 85 PRO A O 1
ATOM 634 N N . PRO A 1 86 ? -6.870 -4.399 26.434 1.00 49.28 86 PRO A N 1
ATOM 635 C CA . PRO A 1 86 ? -7.302 -4.954 25.148 1.00 49.28 86 PRO A CA 1
ATOM 636 C C . PRO A 1 86 ? -6.841 -6.400 24.864 1.00 49.28 86 PRO A C 1
ATOM 638 O O . PRO A 1 86 ? -6.954 -6.861 23.731 1.00 49.28 86 PRO A O 1
ATOM 641 N N . ALA A 1 87 ? -6.299 -7.129 25.843 1.00 49.03 87 ALA A N 1
ATOM 642 C CA . ALA A 1 87 ? -5.675 -8.436 25.621 1.00 49.03 87 ALA A CA 1
ATOM 643 C C . ALA A 1 87 ? -6.645 -9.602 25.886 1.00 49.03 87 ALA A C 1
ATOM 645 O O . ALA A 1 87 ? -6.483 -10.375 26.829 1.00 49.03 87 ALA A O 1
ATOM 646 N N . SER A 1 88 ? -7.661 -9.757 25.035 1.00 48.53 88 SER A N 1
ATOM 647 C CA . SER A 1 88 ? -8.370 -11.035 24.919 1.00 48.53 88 SER A CA 1
ATOM 648 C C . SER A 1 88 ? -7.429 -12.093 24.327 1.00 48.53 88 SER A C 1
ATOM 650 O O . SER A 1 88 ? -6.520 -11.776 23.561 1.00 48.53 88 SER A O 1
ATOM 652 N N . ASN A 1 89 ? -7.628 -13.365 24.693 1.00 46.69 89 ASN A N 1
ATOM 653 C CA . ASN A 1 89 ? -6.877 -14.521 24.184 1.00 46.69 89 ASN A CA 1
ATOM 654 C C . ASN A 1 89 ? -7.160 -14.776 22.687 1.00 46.69 89 ASN A C 1
ATOM 656 O O . ASN A 1 89 ? -7.660 -15.831 22.299 1.00 46.69 89 ASN A O 1
ATOM 660 N N . PHE A 1 90 ? -6.853 -13.811 21.826 1.00 53.03 90 PHE A N 1
ATOM 661 C CA . PHE A 1 90 ? -6.655 -14.068 20.414 1.00 53.03 90 PHE A CA 1
ATOM 662 C C . PHE A 1 90 ? -5.377 -14.893 20.265 1.00 53.03 90 PHE A C 1
ATOM 664 O O . PHE A 1 90 ? -4.378 -14.663 20.952 1.00 53.03 90 PHE A O 1
ATOM 671 N N . LEU A 1 91 ? -5.411 -15.882 19.371 1.00 55.97 91 LEU A N 1
ATOM 672 C CA . LEU A 1 91 ? -4.204 -16.567 18.918 1.00 55.97 91 LEU A CA 1
ATOM 673 C C . LEU A 1 91 ? -3.141 -15.510 18.607 1.00 55.97 91 LEU A C 1
ATOM 675 O O . LEU A 1 91 ? -3.421 -14.584 17.844 1.00 55.97 91 LEU A O 1
ATOM 679 N N . ARG A 1 92 ? -1.948 -15.631 19.210 1.00 61.72 92 ARG A N 1
ATOM 680 C CA . ARG A 1 92 ? -0.879 -14.646 19.008 1.00 61.72 92 ARG A CA 1
ATOM 681 C C . ARG A 1 92 ? -0.694 -14.438 17.502 1.00 61.72 92 ARG A C 1
ATOM 683 O O . ARG A 1 92 ? -0.429 -15.423 16.803 1.00 61.72 92 ARG A O 1
ATOM 690 N N . PRO A 1 93 ? -0.839 -13.210 16.979 1.00 61.19 93 PRO A N 1
ATOM 691 C CA . PRO A 1 93 ? -0.739 -12.957 15.544 1.00 61.19 93 PRO A CA 1
ATOM 692 C C . PRO A 1 93 ? 0.625 -13.379 14.981 1.00 61.19 93 PRO A C 1
ATOM 694 O O . PRO A 1 93 ? 0.714 -13.744 13.812 1.00 61.19 93 PRO A O 1
ATOM 697 N N . GLU A 1 94 ? 1.659 -13.450 15.826 1.00 66.56 94 GLU A N 1
ATOM 698 C CA . GLU A 1 94 ? 2.968 -14.024 15.491 1.00 66.56 94 GLU A CA 1
ATOM 699 C C . GLU A 1 94 ? 2.906 -15.501 15.055 1.00 66.56 94 GLU A C 1
ATOM 701 O O . GLU A 1 94 ? 3.697 -15.924 14.218 1.00 66.56 94 GLU A O 1
ATOM 706 N N . LEU A 1 95 ? 1.975 -16.291 15.604 1.00 69.44 95 LEU A N 1
ATOM 707 C CA . LEU A 1 95 ? 1.869 -17.735 15.361 1.00 69.44 95 LEU A CA 1
ATOM 708 C C . LEU A 1 95 ? 0.967 -18.075 14.169 1.00 69.44 95 LEU A C 1
ATOM 710 O O . LEU A 1 95 ? 1.185 -19.078 13.495 1.00 69.44 95 LEU A O 1
ATOM 714 N N . VAL A 1 96 ? -0.057 -17.258 13.907 1.00 75.06 96 VAL A N 1
ATOM 715 C CA . VAL A 1 96 ? -1.078 -17.541 12.876 1.00 75.06 96 VAL A CA 1
ATOM 716 C C . VAL A 1 96 ? -0.936 -16.630 11.655 1.00 75.06 96 VAL A C 1
ATOM 718 O O . VAL A 1 96 ? -1.466 -16.933 10.586 1.00 75.06 96 VAL A O 1
ATOM 721 N N . GLY A 1 97 ? -0.170 -15.543 11.773 1.00 69.88 97 GLY A N 1
ATOM 722 C CA . GLY A 1 97 ? 0.014 -14.554 10.715 1.00 69.88 97 GLY A CA 1
ATOM 723 C C . GLY A 1 97 ? 0.530 -15.158 9.411 1.00 69.88 97 GLY A C 1
ATOM 724 O O . GLY A 1 97 ? 0.006 -14.837 8.346 1.00 69.88 97 GLY A O 1
ATOM 725 N N . GLU A 1 98 ? 1.490 -16.087 9.468 1.00 75.81 98 GLU A N 1
ATOM 726 C CA . GLU A 1 98 ? 1.993 -16.753 8.258 1.00 75.81 98 GLU A CA 1
ATOM 727 C C . GLU A 1 98 ? 0.935 -17.625 7.581 1.00 75.81 98 GLU A C 1
ATOM 729 O O . GLU A 1 98 ? 0.801 -17.586 6.357 1.00 75.81 98 GLU A O 1
ATOM 734 N N . LEU A 1 99 ? 0.144 -18.364 8.364 1.00 79.62 99 LEU A N 1
ATOM 735 C CA . LEU A 1 99 ? -0.930 -19.204 7.840 1.00 79.62 99 LEU A CA 1
ATOM 736 C C . LEU A 1 99 ? -2.012 -18.353 7.165 1.00 79.62 99 LEU A C 1
ATOM 738 O O . LEU A 1 99 ? -2.434 -18.663 6.052 1.00 79.62 99 LEU A O 1
ATOM 742 N N . ILE A 1 100 ? -2.423 -17.256 7.806 1.00 76.44 100 ILE A N 1
ATOM 743 C CA . ILE A 1 100 ? -3.409 -16.319 7.255 1.00 76.44 100 ILE A CA 1
ATOM 744 C C . ILE A 1 100 ? -2.869 -15.677 5.981 1.00 76.44 100 ILE A C 1
ATOM 746 O O . ILE A 1 100 ? -3.581 -15.601 4.978 1.00 76.44 100 ILE A O 1
ATOM 750 N N . ARG A 1 101 ? -1.603 -15.249 5.979 1.00 76.62 101 ARG A N 1
ATOM 751 C CA . ARG A 1 101 ? -0.967 -14.647 4.803 1.00 76.62 101 ARG A CA 1
ATOM 752 C C . ARG A 1 101 ? -0.877 -15.642 3.649 1.00 76.62 101 ARG A C 1
ATOM 754 O O . ARG A 1 101 ? -1.162 -15.281 2.512 1.00 76.62 101 ARG A O 1
ATOM 761 N N . LEU A 1 102 ? -0.534 -16.897 3.935 1.00 81.44 102 LEU A N 1
ATOM 762 C CA . LEU A 1 102 ? -0.480 -17.963 2.939 1.00 81.44 102 LEU A CA 1
ATOM 763 C C . LEU A 1 102 ? -1.868 -18.259 2.360 1.00 81.44 102 LEU A C 1
ATOM 765 O O . LEU A 1 102 ? -2.032 -18.285 1.141 1.00 81.44 102 LEU A O 1
ATOM 769 N N . ALA A 1 103 ? -2.867 -18.451 3.224 1.00 80.44 103 ALA A N 1
ATOM 770 C CA . ALA A 1 103 ? -4.231 -18.754 2.811 1.00 80.44 103 ALA A CA 1
ATOM 771 C C . ALA A 1 103 ? -4.833 -17.602 1.993 1.00 80.44 103 ALA A C 1
ATOM 773 O O . ALA A 1 103 ? -5.306 -17.821 0.879 1.00 80.44 103 ALA A O 1
ATOM 774 N N . SER A 1 104 ? -4.754 -16.368 2.496 1.00 76.12 104 SER A N 1
ATOM 775 C CA . SER A 1 104 ? -5.267 -15.181 1.799 1.00 76.12 104 SER A CA 1
ATOM 776 C C . SER A 1 104 ? -4.589 -14.959 0.444 1.00 76.12 104 SER A C 1
ATOM 778 O O . SER A 1 104 ? -5.279 -14.708 -0.546 1.00 76.12 104 SER A O 1
ATOM 780 N N . ALA A 1 105 ? -3.263 -15.124 0.356 1.00 79.56 105 ALA A N 1
ATOM 781 C CA . ALA A 1 105 ? -2.533 -15.011 -0.904 1.00 79.56 105 ALA A CA 1
ATOM 782 C C . ALA A 1 105 ? -2.958 -16.083 -1.918 1.00 79.56 105 ALA A C 1
ATOM 784 O O . ALA A 1 105 ? -3.156 -15.778 -3.096 1.00 79.56 105 ALA A O 1
ATOM 785 N N . LEU A 1 106 ? -3.143 -17.327 -1.466 1.00 86.12 106 LEU A N 1
ATOM 786 C CA . LEU A 1 106 ? -3.584 -18.427 -2.318 1.00 86.12 106 LEU A CA 1
ATOM 787 C C . LEU A 1 106 ? -5.005 -18.197 -2.840 1.00 86.12 106 LEU A C 1
ATOM 789 O O . LEU A 1 106 ? -5.236 -18.310 -4.043 1.00 86.12 106 LEU A O 1
ATOM 793 N N . PHE A 1 107 ? -5.939 -17.811 -1.970 1.00 82.94 107 PHE A N 1
ATOM 794 C CA . PHE A 1 107 ? -7.308 -17.486 -2.373 1.00 82.94 107 PHE A CA 1
ATOM 795 C C . PHE A 1 107 ? -7.348 -16.318 -3.361 1.00 82.94 107 PHE A C 1
ATOM 797 O O . PHE A 1 107 ? -7.964 -16.442 -4.420 1.00 82.94 107 PHE A O 1
ATOM 804 N N . CYS A 1 108 ? -6.643 -15.221 -3.073 1.00 79.31 108 CYS A N 1
ATOM 805 C CA . CYS A 1 108 ? -6.574 -14.066 -3.968 1.00 79.31 108 CYS A CA 1
ATOM 806 C C . CYS A 1 108 ? -5.997 -14.444 -5.342 1.00 79.31 108 CYS A C 1
ATOM 808 O O . CYS A 1 108 ? -6.567 -14.089 -6.374 1.00 79.31 108 CYS A O 1
ATOM 810 N N . GLY A 1 109 ? -4.916 -15.232 -5.371 1.00 82.56 109 GLY A N 1
ATOM 811 C CA . GLY A 1 109 ? -4.298 -15.701 -6.611 1.00 82.56 109 GLY A CA 1
ATOM 812 C C . GLY A 1 109 ? -5.206 -16.622 -7.433 1.00 82.56 109 GLY A C 1
ATOM 813 O O . GLY A 1 109 ? -5.307 -16.462 -8.651 1.00 82.56 109 GLY A O 1
ATOM 814 N N . VAL A 1 110 ? -5.906 -17.559 -6.784 1.00 88.31 110 VAL A N 1
ATOM 815 C CA . VAL A 1 110 ? -6.853 -18.469 -7.451 1.00 88.31 110 VAL A CA 1
ATOM 816 C C . VAL A 1 110 ? -8.035 -17.695 -8.030 1.00 88.31 110 VAL A C 1
ATOM 818 O O . VAL A 1 110 ? -8.394 -17.921 -9.186 1.00 88.31 110 VAL A O 1
ATOM 821 N N . ILE A 1 111 ? -8.604 -16.756 -7.271 1.00 85.81 111 ILE A N 1
ATOM 822 C CA . ILE A 1 111 ? -9.712 -15.908 -7.728 1.00 85.81 111 ILE A CA 1
ATOM 823 C C . ILE A 1 111 ? -9.270 -15.062 -8.924 1.00 85.81 111 ILE A C 1
ATOM 825 O O . ILE A 1 111 ? -9.922 -15.104 -9.966 1.00 85.81 111 ILE A O 1
ATOM 829 N N . ALA A 1 112 ? -8.125 -14.377 -8.832 1.00 80.75 112 ALA A N 1
ATOM 830 C CA . ALA A 1 112 ? -7.584 -13.588 -9.936 1.00 80.75 112 ALA A CA 1
ATOM 831 C C . ALA A 1 112 ? -7.358 -14.444 -11.196 1.00 80.75 112 ALA A C 1
ATOM 833 O O . ALA A 1 112 ? -7.767 -14.066 -12.296 1.00 80.75 112 ALA A O 1
ATOM 834 N N . GLY A 1 113 ? -6.767 -15.635 -11.044 1.00 83.56 113 GLY A N 1
ATOM 835 C CA . GLY A 1 113 ? -6.535 -16.568 -12.147 1.00 83.56 113 GLY A CA 1
ATOM 836 C C . GLY A 1 113 ? -7.828 -17.087 -12.787 1.00 83.56 113 GLY A C 1
ATOM 837 O O . GLY A 1 113 ? -7.919 -17.176 -14.015 1.00 83.56 113 GLY A O 1
ATOM 838 N N . LEU A 1 114 ? -8.849 -17.391 -11.979 1.00 87.12 114 LEU A N 1
ATOM 839 C CA . LEU A 1 114 ? -10.174 -17.792 -12.459 1.00 87.12 114 LEU A CA 1
ATOM 840 C C . LEU A 1 114 ? -10.879 -16.647 -13.189 1.00 87.12 114 LEU A C 1
ATOM 842 O O . LEU A 1 114 ? -11.425 -16.879 -14.267 1.00 87.12 114 LEU A O 1
ATOM 846 N N . CYS A 1 115 ? -10.812 -15.422 -12.664 1.00 81.25 115 CYS A N 1
ATOM 847 C CA . CYS A 1 115 ? -11.348 -14.230 -13.317 1.00 81.25 115 CYS A CA 1
ATOM 848 C C . CYS A 1 115 ? -10.716 -14.023 -14.697 1.00 81.25 115 CYS A C 1
ATOM 850 O O . CYS A 1 115 ? -11.438 -13.899 -15.686 1.00 81.25 115 CYS A O 1
ATOM 852 N N . VAL A 1 116 ? -9.383 -14.066 -14.801 1.00 82.56 116 VAL A N 1
ATOM 853 C CA . VAL A 1 116 ? -8.694 -13.932 -16.095 1.00 82.56 116 VAL A CA 1
ATOM 854 C C . VAL A 1 116 ? -9.106 -15.055 -17.046 1.00 82.56 116 VAL A C 1
ATOM 856 O O . VAL A 1 116 ? -9.436 -14.797 -18.203 1.00 82.56 116 VAL A O 1
ATOM 859 N N . ARG A 1 117 ? -9.159 -16.303 -16.568 1.00 83.19 117 ARG A N 1
ATOM 860 C CA . ARG A 1 117 ? -9.563 -17.450 -17.393 1.00 83.19 117 ARG A CA 1
ATOM 861 C C . ARG A 1 117 ? -11.003 -17.339 -17.895 1.00 83.19 117 ARG A C 1
ATOM 863 O O . ARG A 1 117 ? -11.279 -17.767 -19.016 1.00 83.19 117 ARG A O 1
ATOM 870 N N . TRP A 1 118 ? -11.914 -16.828 -17.072 1.00 85.62 118 TRP A N 1
ATOM 871 C CA . TRP A 1 118 ? -13.322 -16.692 -17.427 1.00 85.62 118 TRP A CA 1
ATOM 872 C C . TRP A 1 118 ? -13.534 -15.540 -18.415 1.00 85.62 118 TRP A C 1
ATOM 874 O O . TRP A 1 118 ? -14.130 -15.757 -19.468 1.00 85.62 118 TRP A O 1
ATOM 884 N N . PHE A 1 119 ? -12.982 -14.356 -18.138 1.00 78.94 119 PHE A N 1
ATOM 885 C CA . PHE A 1 119 ? -13.181 -13.168 -18.975 1.00 78.94 119 PHE A CA 1
ATOM 886 C C . PHE A 1 119 ? -12.355 -13.165 -20.269 1.00 78.94 119 PHE A C 1
ATOM 888 O O . PHE A 1 119 ? -12.805 -12.622 -21.275 1.00 78.94 119 PHE A O 1
ATOM 895 N N . PHE A 1 120 ? -11.171 -13.787 -20.283 1.00 77.31 120 PHE A N 1
ATOM 896 C CA . PHE A 1 120 ? -10.235 -13.739 -21.417 1.00 77.31 120 PHE A CA 1
ATOM 897 C C . PHE A 1 120 ? -10.020 -15.099 -22.088 1.00 77.31 120 PHE A C 1
ATOM 899 O O . PHE A 1 120 ? -8.972 -15.366 -22.681 1.00 77.31 120 PHE A O 1
ATOM 906 N N . LYS A 1 121 ? -11.024 -15.979 -22.029 1.00 73.38 121 LYS A N 1
ATOM 907 C CA . LYS A 1 121 ? -10.972 -17.307 -22.651 1.00 73.38 121 LYS A CA 1
ATOM 908 C C . LYS A 1 121 ? -10.682 -17.179 -24.159 1.00 73.38 121 LYS A C 1
ATOM 910 O O . LYS A 1 121 ? -11.525 -16.722 -24.923 1.00 73.38 121 LYS A O 1
ATOM 915 N N . GLY A 1 122 ? -9.479 -17.579 -24.581 1.00 66.56 122 GLY A N 1
ATOM 916 C CA . GLY A 1 122 ? -9.056 -17.569 -25.989 1.00 66.56 122 GL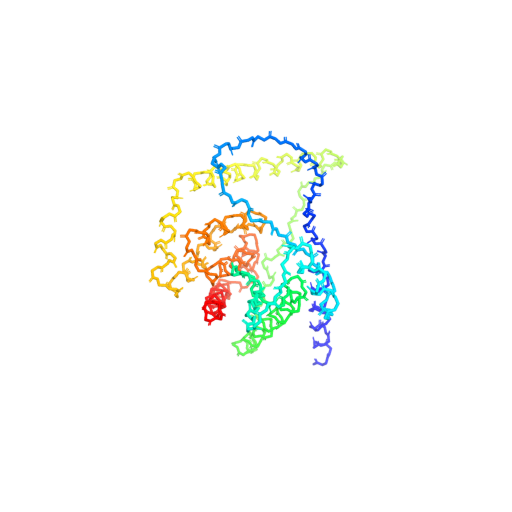Y A CA 1
ATOM 917 C C . GLY A 1 122 ? -8.393 -16.279 -26.496 1.00 66.56 122 GLY A C 1
ATOM 918 O O . GLY A 1 122 ? -8.162 -16.178 -27.697 1.00 66.56 122 GLY A O 1
ATOM 919 N N . ARG A 1 123 ? -8.061 -15.308 -25.629 1.00 73.38 123 ARG A N 1
ATOM 920 C CA . ARG A 1 123 ? -7.282 -14.105 -25.992 1.00 73.38 123 ARG A CA 1
ATOM 921 C C . ARG A 1 123 ? -6.010 -13.993 -25.146 1.00 73.38 123 ARG A C 1
ATOM 923 O O . ARG A 1 123 ? -5.983 -14.435 -24.000 1.00 73.38 123 ARG A O 1
ATOM 930 N N . THR A 1 124 ? -4.952 -13.403 -25.700 1.00 70.56 124 THR A N 1
ATOM 931 C CA . THR A 1 124 ? -3.715 -13.111 -24.960 1.00 70.56 124 THR A CA 1
ATOM 932 C C . THR A 1 124 ? -3.954 -11.953 -23.995 1.00 70.56 124 THR A C 1
ATOM 934 O O . THR A 1 124 ? -4.362 -10.873 -24.410 1.00 70.56 124 THR A O 1
ATOM 937 N N . PHE A 1 125 ? -3.724 -12.176 -22.701 1.00 74.38 125 PHE A N 1
ATOM 938 C CA . PHE A 1 125 ? -3.840 -11.126 -21.682 1.00 74.38 125 PHE A CA 1
ATOM 939 C C . PHE A 1 125 ? -2.563 -10.276 -21.571 1.00 74.38 125 PHE A C 1
ATOM 941 O O . PHE A 1 125 ? -2.637 -9.075 -21.317 1.00 74.38 125 PHE A O 1
ATOM 948 N N . PHE A 1 126 ? -1.404 -10.899 -21.800 1.00 80.12 126 PHE A N 1
ATOM 949 C CA . PHE A 1 126 ? -0.086 -10.272 -21.737 1.00 80.12 126 PHE A CA 1
ATOM 950 C C . PHE A 1 126 ? 0.496 -10.107 -23.147 1.00 80.12 126 PHE A C 1
ATOM 952 O O . PHE A 1 126 ? 0.501 -11.058 -23.930 1.00 80.12 126 PHE A O 1
ATOM 959 N N . HIS A 1 127 ? 1.012 -8.916 -23.431 1.00 77.19 127 HIS A N 1
ATOM 960 C CA . HIS A 1 127 ? 1.679 -8.510 -24.662 1.00 77.19 127 HIS A CA 1
ATOM 961 C C . HIS A 1 127 ? 3.088 -8.024 -24.322 1.00 77.19 127 HIS A C 1
ATOM 963 O O . HIS A 1 127 ? 3.266 -6.977 -23.710 1.00 77.19 127 HIS A O 1
ATOM 969 N N . PHE A 1 128 ? 4.112 -8.784 -24.696 1.00 79.00 128 PHE A N 1
ATOM 970 C CA . PHE A 1 128 ? 5.501 -8.446 -24.355 1.00 79.00 128 PHE A CA 1
ATOM 971 C C . PHE A 1 128 ? 6.216 -7.650 -25.455 1.00 79.00 128 PHE A C 1
ATOM 973 O O . PHE A 1 128 ? 7.394 -7.332 -25.316 1.00 79.00 128 PHE A O 1
ATOM 980 N N . ASP A 1 129 ? 5.498 -7.274 -26.514 1.00 75.75 129 ASP A N 1
ATOM 981 C CA . ASP A 1 129 ? 6.047 -6.637 -27.716 1.00 75.75 129 ASP A CA 1
ATOM 982 C C . ASP A 1 129 ? 6.692 -5.262 -27.438 1.00 75.75 129 ASP A C 1
ATOM 984 O O . ASP A 1 129 ? 7.534 -4.799 -28.201 1.00 75.75 129 ASP A O 1
ATOM 988 N N . GLY A 1 130 ? 6.331 -4.612 -26.323 1.00 70.25 130 GLY A N 1
ATOM 989 C CA . GLY A 1 130 ? 6.871 -3.313 -25.900 1.00 70.25 130 GLY A CA 1
ATOM 990 C C . GLY A 1 130 ? 8.145 -3.366 -25.045 1.00 70.25 130 GLY A C 1
ATOM 991 O O . GLY A 1 130 ? 8.670 -2.313 -24.683 1.00 70.25 130 GLY A O 1
ATOM 992 N N . LEU A 1 131 ? 8.649 -4.553 -24.690 1.00 74.44 131 LEU A N 1
ATOM 993 C CA . LEU A 1 131 ? 9.847 -4.709 -23.858 1.00 74.44 131 LEU A CA 1
ATOM 994 C C . LEU A 1 131 ? 11.100 -4.866 -24.730 1.00 74.44 131 LEU A C 1
ATOM 996 O O . LEU A 1 131 ? 11.660 -5.953 -24.856 1.00 74.44 131 LEU A O 1
ATOM 1000 N N . ALA A 1 132 ? 11.560 -3.775 -25.338 1.00 73.88 132 ALA A N 1
ATOM 1001 C CA . ALA A 1 132 ? 12.867 -3.764 -25.987 1.00 73.88 132 ALA A CA 1
ATOM 1002 C C . ALA A 1 132 ? 13.984 -3.716 -24.930 1.00 73.88 132 ALA A C 1
ATOM 1004 O O . ALA A 1 132 ? 13.934 -2.910 -23.997 1.00 73.88 132 ALA A O 1
ATOM 1005 N N . ALA A 1 133 ? 15.014 -4.555 -25.086 1.00 69.00 133 ALA A N 1
ATOM 1006 C CA . ALA A 1 133 ? 16.210 -4.466 -24.256 1.00 69.00 133 ALA A CA 1
ATOM 1007 C C . ALA A 1 133 ? 16.875 -3.093 -24.481 1.00 69.00 133 ALA A C 1
ATOM 1009 O O . ALA A 1 133 ? 17.155 -2.741 -25.632 1.00 69.00 133 ALA A O 1
ATOM 1010 N N . PRO A 1 134 ? 17.136 -2.300 -23.425 1.00 69.25 134 PRO A N 1
ATOM 1011 C CA . PRO A 1 134 ? 17.841 -1.038 -23.577 1.00 69.25 134 PRO A CA 1
ATOM 1012 C C . PRO A 1 134 ? 19.214 -1.290 -24.204 1.00 69.25 134 PRO A C 1
ATOM 1014 O O . PRO A 1 134 ? 19.981 -2.123 -23.719 1.00 69.25 134 PRO A O 1
ATOM 1017 N N . VAL A 1 135 ? 19.541 -0.565 -25.274 1.00 76.12 135 VAL A N 1
ATOM 1018 C CA . VAL A 1 135 ? 20.884 -0.617 -25.860 1.00 76.12 135 VAL A CA 1
ATOM 1019 C C . VAL A 1 135 ? 21.861 -0.046 -24.838 1.00 76.12 135 VAL A C 1
ATOM 1021 O O . VAL A 1 135 ? 21.732 1.105 -24.416 1.00 76.12 135 VAL A O 1
ATOM 1024 N N . ASN A 1 136 ? 22.829 -0.858 -24.416 1.00 72.12 136 ASN A N 1
ATOM 1025 C CA . ASN A 1 136 ? 23.830 -0.444 -23.445 1.00 72.12 136 ASN A CA 1
ATOM 1026 C C . ASN A 1 136 ? 24.755 0.602 -24.084 1.00 72.12 136 ASN A C 1
ATOM 1028 O O . ASN A 1 136 ? 25.532 0.286 -24.980 1.00 72.12 136 ASN A O 1
ATOM 1032 N N . ARG A 1 137 ? 24.630 1.856 -23.644 1.00 71.25 137 ARG A N 1
ATOM 1033 C CA . ARG A 1 137 ? 25.391 3.003 -24.166 1.00 71.25 137 ARG A CA 1
ATOM 1034 C C . ARG A 1 137 ? 26.703 3.260 -23.424 1.00 71.25 137 ARG A C 1
ATOM 1036 O O . ARG A 1 137 ? 27.424 4.182 -23.787 1.00 71.25 137 ARG A O 1
ATOM 1043 N N . ASP A 1 138 ? 27.019 2.476 -22.396 1.00 70.50 138 ASP A N 1
ATOM 1044 C CA . ASP A 1 138 ? 28.271 2.639 -21.662 1.00 70.50 138 ASP A CA 1
ATOM 1045 C C . ASP A 1 138 ? 29.379 1.783 -22.293 1.00 70.50 138 ASP A C 1
ATOM 1047 O O . ASP A 1 138 ? 29.440 0.567 -22.090 1.00 70.50 138 ASP A O 1
ATOM 1051 N N . THR A 1 139 ? 30.284 2.440 -23.013 1.00 73.56 139 THR A N 1
ATOM 1052 C CA . THR A 1 139 ? 31.452 1.836 -23.677 1.00 73.56 139 THR A CA 1
ATOM 1053 C C . THR A 1 139 ? 32.783 2.136 -22.971 1.00 73.56 139 THR A C 1
ATOM 1055 O O . THR A 1 139 ? 33.844 1.905 -23.543 1.00 73.56 139 THR A O 1
ATOM 1058 N N . ASP A 1 140 ? 32.759 2.656 -21.737 1.00 78.62 140 ASP A N 1
ATOM 1059 C CA . ASP A 1 140 ? 33.984 2.982 -20.991 1.00 78.62 140 ASP A CA 1
ATOM 1060 C C . ASP A 1 140 ? 34.792 1.704 -20.641 1.00 78.62 140 ASP A C 1
ATOM 1062 O O . ASP A 1 140 ? 34.222 0.767 -20.071 1.00 78.62 140 ASP A O 1
ATOM 1066 N N . PRO A 1 141 ? 36.115 1.665 -20.908 1.00 81.56 141 PRO A N 1
ATOM 1067 C CA . PRO A 1 141 ? 36.951 0.478 -20.688 1.00 81.56 141 PRO A CA 1
ATOM 1068 C C . PRO A 1 141 ? 37.235 0.189 -19.204 1.00 81.56 141 PRO A C 1
ATOM 1070 O O . PRO A 1 141 ? 37.432 -0.963 -18.828 1.00 81.56 141 PRO A O 1
ATOM 1073 N N . ASN A 1 142 ? 37.223 1.217 -18.345 1.00 89.38 142 ASN A N 1
ATOM 1074 C CA . ASN A 1 142 ? 37.495 1.070 -16.914 1.00 89.38 142 ASN A CA 1
ATOM 1075 C C . ASN A 1 142 ? 36.195 0.825 -16.118 1.00 89.38 142 ASN A C 1
ATOM 1077 O O . ASN A 1 142 ? 35.357 1.732 -16.034 1.00 89.38 142 ASN A O 1
ATOM 1081 N N . PRO A 1 143 ? 36.030 -0.337 -15.454 1.00 86.19 143 PRO A N 1
ATOM 1082 C CA . PRO A 1 143 ? 34.783 -0.698 -14.774 1.00 86.19 143 PRO A CA 1
ATOM 1083 C C . PRO A 1 143 ? 34.449 0.215 -13.583 1.00 86.19 143 PRO A C 1
ATOM 1085 O O . PRO A 1 143 ? 33.286 0.566 -13.390 1.00 86.19 143 PRO A O 1
ATOM 1088 N N . LEU A 1 144 ? 35.455 0.665 -12.823 1.00 89.88 144 LEU A N 1
ATOM 1089 C CA . LEU A 1 144 ? 35.260 1.580 -11.688 1.00 89.88 144 LEU A CA 1
ATOM 1090 C C . LEU A 1 144 ? 34.771 2.961 -12.139 1.00 89.88 144 LEU A C 1
ATOM 1092 O O . LEU A 1 144 ? 33.854 3.524 -11.545 1.00 89.88 144 LEU A O 1
ATOM 1096 N N . TRP A 1 145 ? 35.338 3.489 -13.226 1.00 89.00 145 TRP A N 1
ATOM 1097 C CA . TRP A 1 145 ? 34.941 4.788 -13.770 1.00 89.00 145 TRP A CA 1
ATOM 1098 C C . TRP A 1 145 ? 33.529 4.748 -14.358 1.00 89.00 145 TRP A C 1
ATOM 1100 O O . TRP A 1 145 ? 32.735 5.665 -14.145 1.00 89.00 145 TRP A O 1
ATOM 1110 N N . ARG A 1 146 ? 33.180 3.639 -15.022 1.00 86.44 146 ARG A N 1
ATOM 1111 C CA . ARG A 1 146 ? 31.821 3.370 -15.499 1.00 86.44 146 ARG A CA 1
ATOM 1112 C C . ARG A 1 146 ? 30.816 3.330 -14.347 1.00 86.44 146 ARG A C 1
ATOM 1114 O O . ARG A 1 146 ? 29.772 3.970 -14.440 1.00 86.44 146 ARG A O 1
ATOM 1121 N N . PHE A 1 147 ? 31.134 2.631 -13.253 1.00 89.38 147 PHE A N 1
ATOM 1122 C CA . PHE A 1 147 ? 30.286 2.600 -12.059 1.00 89.38 147 PHE A CA 1
ATOM 1123 C C . PHE A 1 147 ? 30.094 3.998 -11.464 1.00 89.38 147 PHE A C 1
ATOM 1125 O O . PHE A 1 147 ? 28.959 4.395 -11.227 1.00 89.38 147 PHE A O 1
ATOM 1132 N N . LEU A 1 148 ? 31.169 4.771 -11.290 1.00 91.38 148 LEU A N 1
ATOM 1133 C CA . LEU A 1 148 ? 31.097 6.099 -10.676 1.00 91.38 148 LEU A CA 1
ATOM 1134 C C . LEU A 1 148 ? 30.289 7.090 -11.530 1.00 91.38 148 LEU A C 1
ATOM 1136 O O . LEU A 1 148 ? 29.439 7.810 -11.007 1.00 91.38 148 LEU A O 1
ATOM 1140 N N . LYS A 1 149 ? 30.473 7.067 -12.859 1.00 87.50 149 LYS A N 1
ATOM 1141 C CA . LYS A 1 149 ? 29.645 7.832 -13.805 1.00 87.50 149 LYS A CA 1
ATOM 1142 C C . LYS A 1 149 ? 28.178 7.406 -13.765 1.00 87.50 149 LYS A C 1
ATOM 1144 O O . LYS A 1 149 ? 27.299 8.264 -13.809 1.00 87.50 149 LYS A O 1
ATOM 1149 N N . ASN A 1 150 ? 27.904 6.101 -13.705 1.00 88.31 150 ASN A N 1
ATOM 1150 C CA . ASN A 1 150 ? 26.543 5.571 -13.612 1.00 88.31 150 ASN A CA 1
ATOM 1151 C C . ASN A 1 150 ? 25.872 5.963 -12.302 1.00 88.31 150 ASN A C 1
ATOM 1153 O O . ASN A 1 150 ? 24.721 6.393 -12.312 1.00 88.31 150 ASN A O 1
ATOM 1157 N N . LEU A 1 151 ? 26.591 5.851 -11.191 1.00 91.38 151 LEU A N 1
ATOM 1158 C CA . LEU A 1 151 ? 26.117 6.242 -9.875 1.00 91.38 151 LEU A CA 1
ATOM 1159 C C . LEU A 1 151 ? 25.811 7.741 -9.844 1.00 91.38 151 LEU A C 1
ATOM 1161 O O . LEU A 1 151 ? 24.704 8.120 -9.480 1.00 91.38 151 LEU A O 1
ATOM 1165 N N . GLY A 1 152 ? 26.733 8.581 -10.326 1.00 91.75 152 GLY A N 1
ATOM 1166 C CA . GLY A 1 152 ? 26.528 10.026 -10.431 1.00 91.75 152 GLY A CA 1
ATOM 1167 C C . GLY A 1 152 ? 25.314 10.392 -11.289 1.00 91.75 152 GLY A C 1
ATOM 1168 O O . GLY A 1 152 ? 24.478 11.180 -10.858 1.00 91.75 152 GLY A O 1
ATOM 1169 N N . ARG A 1 153 ? 25.149 9.762 -12.462 1.00 89.44 153 ARG A N 1
ATOM 1170 C CA . ARG A 1 153 ? 23.965 9.953 -13.321 1.00 89.44 153 ARG A CA 1
ATOM 1171 C C . ARG A 1 153 ? 22.666 9.533 -12.634 1.00 89.44 153 ARG A C 1
ATOM 1173 O O . ARG A 1 153 ? 21.681 10.256 -12.729 1.00 89.44 153 ARG A O 1
ATOM 1180 N N . ASN A 1 154 ? 22.659 8.402 -11.930 1.00 89.75 154 ASN A N 1
ATOM 1181 C CA . ASN A 1 154 ? 21.477 7.934 -11.202 1.00 89.75 154 ASN A CA 1
ATOM 1182 C C . ASN A 1 154 ? 21.136 8.836 -10.012 1.00 89.75 154 ASN A C 1
ATOM 1184 O O . ASN A 1 154 ? 19.960 9.114 -9.798 1.00 89.75 154 ASN A O 1
ATOM 1188 N N . ILE A 1 155 ? 22.134 9.318 -9.266 1.00 93.62 155 ILE A N 1
ATOM 1189 C CA . ILE A 1 155 ? 21.931 10.260 -8.157 1.00 93.62 155 ILE A CA 1
ATOM 1190 C C . ILE A 1 155 ? 21.398 11.588 -8.688 1.00 93.62 155 ILE A C 1
ATOM 1192 O O . ILE A 1 155 ? 20.446 12.119 -8.131 1.00 93.62 155 ILE A O 1
ATOM 1196 N N . LEU A 1 156 ? 21.953 12.110 -9.782 1.00 91.94 156 LEU A N 1
ATOM 1197 C CA . LEU A 1 156 ? 21.488 13.372 -10.354 1.00 91.94 156 LEU A CA 1
ATOM 1198 C C . LEU A 1 156 ? 20.078 13.247 -10.950 1.00 91.94 156 LEU A C 1
ATOM 1200 O O . LEU A 1 156 ? 19.289 14.181 -10.856 1.00 91.94 156 LEU A O 1
ATOM 1204 N N . ALA A 1 157 ? 19.746 12.085 -11.520 1.00 88.25 157 ALA A N 1
ATOM 1205 C CA . ALA A 1 157 ? 18.415 11.808 -12.044 1.00 88.25 157 ALA A CA 1
ATOM 1206 C C . ALA A 1 157 ? 17.384 11.564 -10.932 1.00 88.25 157 ALA A C 1
ATOM 1208 O O . ALA A 1 157 ? 16.287 12.096 -11.006 1.00 88.25 157 ALA A O 1
ATOM 1209 N N . THR A 1 158 ? 17.715 10.779 -9.903 1.00 87.56 158 THR A N 1
ATOM 1210 C CA . THR A 1 158 ? 16.765 10.320 -8.867 1.00 87.56 158 THR A CA 1
ATOM 1211 C C . THR A 1 158 ? 16.720 11.251 -7.656 1.00 87.56 158 THR A C 1
ATOM 1213 O O . THR A 1 158 ? 15.681 11.392 -7.016 1.00 87.56 158 THR 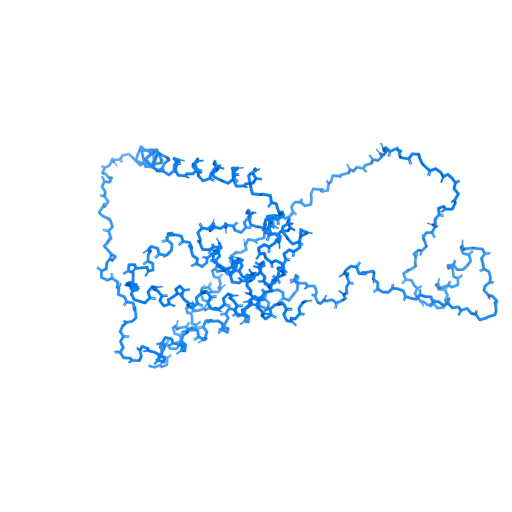A O 1
ATOM 1216 N N . GLY A 1 159 ? 17.836 11.909 -7.344 1.00 91.75 159 GLY A N 1
ATOM 1217 C CA . GLY A 1 159 ? 18.009 12.794 -6.195 1.00 91.75 159 GLY A CA 1
ATOM 1218 C C . GLY A 1 159 ? 16.951 13.894 -6.115 1.00 91.75 159 GLY A C 1
ATOM 1219 O O . GLY A 1 159 ? 16.296 13.984 -5.082 1.00 91.75 159 GLY A O 1
ATOM 1220 N N . PRO A 1 160 ? 16.691 14.674 -7.183 1.00 92.19 160 PRO A N 1
ATOM 1221 C CA . PRO A 1 160 ? 15.650 15.701 -7.165 1.00 92.19 160 PRO A CA 1
ATOM 1222 C C . PRO A 1 160 ? 14.259 15.151 -6.826 1.00 92.19 160 PRO A C 1
ATOM 1224 O O . PRO A 1 160 ? 13.548 15.752 -6.026 1.00 92.19 160 PRO A O 1
ATOM 1227 N N . TYR A 1 161 ? 13.886 13.983 -7.363 1.00 84.88 161 TYR A N 1
ATOM 1228 C CA . TYR A 1 161 ? 12.613 13.332 -7.030 1.00 84.88 161 TYR A CA 1
ATOM 1229 C C . TYR A 1 161 ? 12.572 12.861 -5.575 1.00 84.88 161 TYR A C 1
ATOM 1231 O O . TYR A 1 161 ? 11.537 12.967 -4.923 1.00 84.88 161 TYR A O 1
ATOM 1239 N N . PHE A 1 162 ? 13.694 12.366 -5.052 1.00 84.69 162 PHE A N 1
ATOM 1240 C CA . PHE A 1 162 ? 13.803 11.943 -3.661 1.00 84.69 162 PHE A CA 1
ATOM 1241 C C . PHE A 1 162 ? 13.696 13.130 -2.694 1.00 84.69 162 PHE A C 1
ATOM 1243 O O . PHE A 1 162 ? 12.917 13.072 -1.745 1.00 84.69 162 PHE A O 1
ATOM 1250 N N . LEU A 1 163 ? 14.402 14.234 -2.970 1.00 90.00 163 LEU A N 1
ATOM 1251 C CA . LEU A 1 163 ? 14.278 15.474 -2.199 1.00 90.00 163 LEU A CA 1
ATOM 1252 C C . LEU A 1 163 ? 12.854 16.033 -2.262 1.00 90.00 163 LEU A C 1
ATOM 1254 O O . LEU A 1 163 ? 12.317 16.433 -1.232 1.00 90.00 163 LEU A O 1
ATOM 1258 N N . LEU A 1 164 ? 12.226 16.023 -3.442 1.00 86.12 164 LEU A N 1
ATOM 1259 C CA . LEU A 1 164 ? 10.834 16.441 -3.603 1.00 86.12 164 LEU A CA 1
ATOM 1260 C C . LEU A 1 164 ? 9.889 15.561 -2.773 1.00 86.12 164 LEU A C 1
ATOM 1262 O O . LEU A 1 164 ? 8.995 16.084 -2.117 1.00 86.12 164 LEU A O 1
ATOM 1266 N N . GLY A 1 165 ? 10.104 14.242 -2.761 1.00 80.38 165 GLY A N 1
ATOM 1267 C CA . GLY A 1 165 ? 9.332 13.302 -1.949 1.00 80.38 165 GLY A CA 1
ATOM 1268 C C . GLY A 1 165 ? 9.486 13.544 -0.445 1.00 80.38 165 GLY A C 1
ATOM 1269 O O . GLY A 1 165 ? 8.488 13.561 0.272 1.00 80.38 165 GLY A O 1
ATOM 1270 N N . ILE A 1 166 ? 10.712 13.795 0.034 1.00 83.25 166 ILE A N 1
ATOM 1271 C CA . ILE A 1 166 ? 10.970 14.161 1.438 1.00 83.25 166 ILE A CA 1
ATOM 1272 C C . ILE A 1 166 ? 10.268 15.472 1.787 1.00 83.25 166 ILE A C 1
ATOM 1274 O O . ILE A 1 166 ? 9.577 15.541 2.801 1.00 83.25 166 ILE A O 1
ATOM 1278 N N . LEU A 1 167 ? 10.415 16.495 0.942 1.00 87.81 167 LEU A N 1
ATOM 1279 C CA . LEU A 1 167 ? 9.781 17.794 1.144 1.00 87.81 167 LEU A CA 1
ATOM 1280 C C . LEU A 1 167 ? 8.259 17.652 1.209 1.00 87.81 167 LEU A C 1
ATO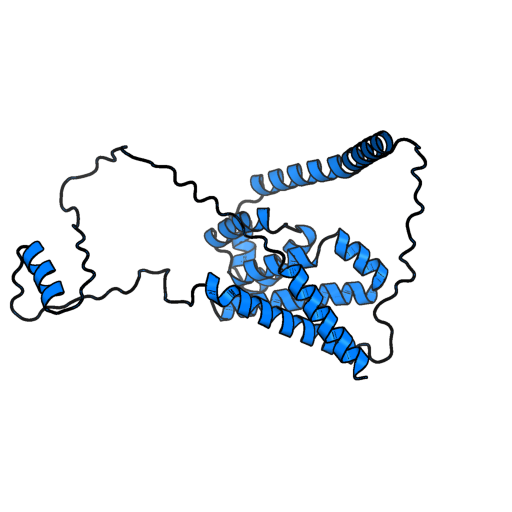M 1282 O O . LEU A 1 167 ? 7.636 18.157 2.137 1.00 87.81 167 LEU A O 1
ATOM 1286 N N . LEU A 1 168 ? 7.661 16.928 0.261 1.00 81.06 168 LEU A N 1
ATOM 1287 C CA . LEU A 1 168 ? 6.219 16.717 0.217 1.00 81.06 168 LEU A CA 1
ATOM 1288 C C . LEU A 1 168 ? 5.725 15.917 1.428 1.00 81.06 168 LEU A C 1
ATOM 1290 O O . LEU A 1 168 ? 4.687 16.256 1.985 1.00 81.06 168 LEU A O 1
ATOM 1294 N N . SER A 1 169 ? 6.478 14.908 1.878 1.00 75.50 169 SER A N 1
ATOM 1295 C CA . SER A 1 169 ? 6.162 14.143 3.091 1.00 75.50 169 SER A CA 1
ATOM 1296 C C . SER A 1 169 ? 6.220 15.015 4.350 1.00 75.50 169 SER A C 1
ATOM 1298 O O . SER A 1 169 ? 5.308 14.969 5.174 1.00 75.50 169 SER A O 1
ATOM 1300 N N . ALA A 1 170 ? 7.241 15.868 4.474 1.00 82.06 170 ALA A N 1
ATOM 1301 C CA . ALA A 1 170 ? 7.364 16.810 5.584 1.00 82.06 170 ALA A CA 1
ATOM 1302 C C . ALA A 1 170 ? 6.235 17.855 5.577 1.00 82.06 170 ALA A C 1
ATOM 1304 O O . ALA A 1 170 ? 5.653 18.146 6.621 1.00 82.06 170 ALA A O 1
ATOM 1305 N N . LEU A 1 171 ? 5.881 18.382 4.399 1.00 84.50 171 LEU A N 1
ATOM 1306 C CA . LEU A 1 171 ? 4.739 19.281 4.234 1.00 84.50 171 LEU A CA 1
ATOM 1307 C C . LEU A 1 171 ? 3.429 18.578 4.597 1.00 84.50 171 LEU A C 1
ATOM 1309 O O . LEU A 1 171 ? 2.627 19.139 5.333 1.00 84.50 171 LEU A O 1
ATOM 1313 N N . PHE A 1 172 ? 3.223 17.345 4.141 1.00 78.06 172 PHE A N 1
ATOM 1314 C CA . PHE A 1 172 ? 2.030 16.573 4.465 1.00 78.06 172 PHE A CA 1
ATOM 1315 C C . PHE A 1 172 ? 1.897 16.371 5.980 1.00 78.06 172 PHE A C 1
ATOM 1317 O O . PHE A 1 172 ? 0.868 16.716 6.547 1.00 78.06 172 PHE A O 1
ATOM 1324 N N . GLN A 1 173 ? 2.958 15.933 6.664 1.00 73.56 173 GLN A N 1
ATOM 1325 C CA . GLN A 1 173 ? 2.954 15.768 8.124 1.00 73.56 173 GLN A CA 1
ATOM 1326 C C . GLN A 1 173 ? 2.742 17.091 8.880 1.00 73.56 173 GLN A C 1
ATOM 1328 O O . GLN A 1 173 ? 2.172 17.095 9.968 1.00 73.56 173 GLN A O 1
ATOM 1333 N N . ARG A 1 174 ? 3.192 18.223 8.321 1.00 82.50 174 ARG A N 1
ATOM 1334 C CA . ARG A 1 174 ? 3.043 19.543 8.950 1.00 82.50 174 ARG A CA 1
ATOM 1335 C C . ARG A 1 174 ? 1.666 20.169 8.731 1.00 82.50 174 ARG A C 1
ATOM 1337 O O . ARG A 1 174 ? 1.168 20.838 9.634 1.00 82.50 174 ARG A O 1
ATOM 1344 N N . TYR A 1 175 ? 1.099 20.016 7.537 1.00 81.06 175 TYR A N 1
ATOM 1345 C CA . TYR A 1 175 ? -0.102 20.733 7.097 1.00 81.06 175 TYR A CA 1
ATOM 1346 C C . TYR A 1 175 ? -1.370 19.881 7.093 1.00 81.06 175 TYR A C 1
ATOM 1348 O O . TYR A 1 175 ? -2.456 20.453 7.035 1.00 81.06 175 TYR A O 1
ATOM 1356 N N . VAL A 1 176 ? -1.267 18.552 7.156 1.00 75.44 176 VAL A N 1
ATOM 1357 C CA . VAL A 1 176 ? -2.426 17.656 7.226 1.00 75.44 176 VAL A CA 1
ATOM 1358 C C . VAL A 1 176 ? -2.656 17.256 8.685 1.00 75.44 176 VAL A C 1
ATOM 1360 O O . VAL A 1 176 ? -2.004 16.333 9.175 1.00 75.44 176 VAL A O 1
ATOM 1363 N N . PRO A 1 177 ? -3.552 17.947 9.416 1.00 70.44 177 PRO A N 1
ATOM 1364 C CA . PRO A 1 177 ? -3.898 17.570 10.777 1.00 70.44 177 PRO A CA 1
ATOM 1365 C C . PRO A 1 177 ? -4.595 16.211 10.780 1.00 70.44 177 PRO A C 1
ATOM 1367 O O . PRO A 1 177 ? -5.452 15.936 9.939 1.00 70.44 177 PRO A O 1
ATOM 1370 N N . SER A 1 178 ? -4.292 15.388 11.780 1.00 67.00 178 SER A N 1
ATOM 1371 C CA . SER A 1 178 ? -4.921 14.079 11.968 1.00 67.00 178 SER A CA 1
ATOM 1372 C C . SER A 1 178 ? -6.449 14.149 12.041 1.00 67.00 178 SER A C 1
ATOM 1374 O O . SER A 1 178 ? -7.114 13.260 11.521 1.00 67.00 178 SER A O 1
ATOM 1376 N N . ARG A 1 179 ? -7.009 15.258 12.549 1.00 67.69 179 ARG A N 1
ATOM 1377 C CA . ARG A 1 179 ? -8.463 15.506 12.585 1.00 67.69 179 ARG A CA 1
ATOM 1378 C C . ARG A 1 179 ? -9.140 15.498 11.208 1.00 67.69 179 ARG A C 1
ATOM 1380 O O . ARG A 1 179 ? -10.251 15.004 11.078 1.00 67.69 179 ARG A O 1
ATOM 1387 N N . LEU A 1 180 ? -8.470 16.015 10.170 1.00 70.62 180 LEU A N 1
ATOM 1388 C CA . LEU A 1 180 ? -9.011 15.959 8.806 1.00 70.62 180 LEU A CA 1
ATOM 1389 C C . LEU A 1 180 ? -9.102 14.512 8.318 1.00 70.62 180 LEU A C 1
ATOM 1391 O O . LEU A 1 180 ? -10.065 14.148 7.652 1.00 70.62 180 LEU A O 1
ATOM 1395 N N . MET A 1 181 ? -8.117 13.683 8.665 1.00 66.81 181 MET A N 1
ATOM 1396 C CA . MET A 1 181 ? -8.115 12.273 8.284 1.00 66.81 181 MET A CA 1
ATOM 1397 C C . MET A 1 181 ? -9.158 11.473 9.061 1.00 66.81 181 MET A C 1
ATOM 1399 O O . MET A 1 181 ? -9.857 10.663 8.465 1.00 66.81 181 MET A O 1
ATOM 1403 N N . THR A 1 182 ? -9.345 11.734 10.352 1.00 65.38 182 THR A N 1
ATOM 1404 C CA . THR A 1 182 ? -10.382 11.056 11.144 1.00 65.38 182 THR A CA 1
ATOM 1405 C C . THR A 1 182 ? -11.789 11.402 10.681 1.00 65.38 182 THR A C 1
ATOM 1407 O O . THR A 1 182 ? -12.621 10.507 10.603 1.00 65.38 182 THR A O 1
ATOM 1410 N N . ASP A 1 183 ? -12.054 12.648 10.284 1.00 70.00 183 ASP A N 1
ATOM 1411 C CA . ASP A 1 183 ? -13.359 13.022 9.725 1.00 70.00 183 ASP A CA 1
ATOM 1412 C C . ASP A 1 183 ? -13.592 12.367 8.349 1.00 70.00 183 ASP A C 1
ATOM 1414 O O . ASP A 1 183 ? -14.694 11.895 8.061 1.00 70.00 183 ASP A O 1
ATOM 1418 N N . LEU A 1 184 ? -12.545 12.267 7.516 1.00 70.06 184 LEU A N 1
ATOM 1419 C CA . LEU A 1 184 ? -12.597 11.582 6.217 1.00 70.06 184 LEU A CA 1
ATOM 1420 C C . LEU A 1 184 ? -12.773 10.057 6.333 1.00 70.06 184 LEU A C 1
ATOM 1422 O O . LEU A 1 184 ? -13.424 9.459 5.475 1.00 70.06 184 LEU A O 1
ATOM 1426 N N . PHE A 1 185 ? -12.192 9.422 7.356 1.00 67.38 185 PHE A N 1
ATOM 1427 C CA . PHE A 1 185 ? -12.197 7.963 7.518 1.00 67.38 185 PHE A CA 1
ATOM 1428 C C . PHE A 1 185 ? -13.235 7.437 8.527 1.00 67.38 185 PHE A C 1
ATOM 1430 O O . PHE A 1 185 ? -13.563 6.252 8.474 1.00 67.38 185 PHE A O 1
ATOM 1437 N N . GLY A 1 186 ? -13.753 8.280 9.427 1.00 59.94 186 GLY A N 1
ATOM 1438 C CA . GLY A 1 186 ? -14.579 7.876 10.573 1.00 59.94 186 GLY A CA 1
ATOM 1439 C C . GLY A 1 186 ? -16.092 8.055 10.406 1.00 59.94 186 GLY A C 1
ATOM 1440 O O . GLY A 1 186 ? -16.855 7.383 11.091 1.00 59.94 186 GLY A O 1
ATOM 1441 N N . GLY A 1 187 ? -16.563 8.915 9.493 1.00 66.31 187 GLY A N 1
ATOM 1442 C CA . GLY A 1 187 ? -18.003 9.202 9.358 1.00 66.31 187 GLY A CA 1
ATOM 1443 C C . GLY A 1 187 ? -18.840 8.070 8.740 1.00 66.31 187 GLY A C 1
ATOM 1444 O O . GLY A 1 187 ? -20.018 7.919 9.055 1.00 66.31 187 GLY A O 1
ATOM 1445 N N . ASN A 1 188 ? -18.249 7.267 7.852 1.00 73.12 188 ASN A N 1
ATOM 1446 C CA . ASN A 1 188 ? -18.880 6.092 7.248 1.00 73.12 188 ASN A CA 1
ATOM 1447 C C . ASN A 1 188 ? -17.796 5.057 6.947 1.00 73.12 188 ASN A C 1
ATOM 1449 O O . ASN A 1 188 ? -16.920 5.306 6.121 1.00 73.12 188 ASN A O 1
ATOM 1453 N N . GLU A 1 189 ? -17.880 3.893 7.586 1.00 73.44 189 GLU A N 1
ATOM 1454 C CA . GLU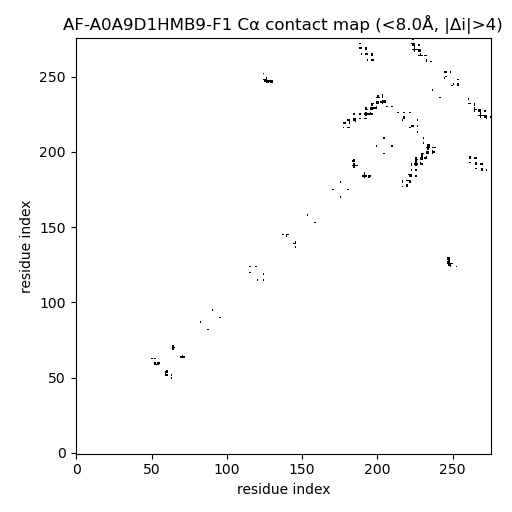 A 1 189 ? -16.859 2.848 7.505 1.00 73.44 189 GLU A CA 1
ATOM 1455 C C . GLU A 1 189 ? -16.562 2.396 6.071 1.00 73.44 189 GLU A C 1
ATOM 1457 O O . GLU A 1 189 ? -15.399 2.243 5.704 1.00 73.44 189 GLU A O 1
ATOM 1462 N N . ALA A 1 190 ? -17.583 2.239 5.223 1.00 77.81 190 ALA A N 1
ATOM 1463 C CA . ALA A 1 190 ? -17.388 1.813 3.837 1.00 77.81 190 ALA A CA 1
ATOM 1464 C C . ALA A 1 190 ? -16.743 2.914 2.977 1.00 77.81 190 ALA A C 1
ATOM 1466 O O . ALA A 1 190 ? -15.901 2.625 2.122 1.00 77.81 190 ALA A O 1
ATOM 1467 N N . LEU A 1 191 ? -17.105 4.182 3.213 1.00 82.38 191 LEU A N 1
ATOM 1468 C CA . LEU A 1 191 ? -16.470 5.318 2.539 1.00 82.38 191 LEU A CA 1
ATOM 1469 C C . LEU A 1 191 ? -15.036 5.533 3.029 1.00 82.38 191 LEU A C 1
ATOM 1471 O O . LEU A 1 191 ? -14.166 5.804 2.206 1.00 82.38 191 LEU A O 1
ATOM 1475 N N . GLY A 1 192 ? -14.768 5.344 4.322 1.00 81.88 192 GLY A N 1
ATOM 1476 C CA . GLY A 1 192 ? -13.427 5.428 4.897 1.00 81.88 192 GLY A CA 1
ATOM 1477 C C . GLY A 1 192 ? -12.481 4.397 4.283 1.00 81.88 192 GLY A C 1
ATOM 1478 O O . GLY A 1 192 ? -11.385 4.747 3.845 1.00 81.88 192 GLY A O 1
ATOM 1479 N N . VAL A 1 193 ? -12.950 3.155 4.122 1.00 85.19 193 VAL A N 1
ATOM 1480 C CA . VAL A 1 193 ? -12.184 2.088 3.460 1.00 85.19 193 VAL A CA 1
ATOM 1481 C C . VAL A 1 193 ? -11.906 2.435 1.994 1.00 85.19 193 VAL A C 1
ATOM 1483 O O . VAL A 1 193 ? -10.775 2.282 1.524 1.00 85.19 193 VAL A O 1
ATOM 1486 N N . LEU A 1 194 ? -12.909 2.933 1.263 1.00 86.62 194 LEU A N 1
ATOM 1487 C CA . LEU A 1 194 ? -12.737 3.342 -0.132 1.00 86.62 194 LEU A CA 1
ATOM 1488 C C . LEU A 1 194 ? -11.735 4.498 -0.262 1.00 86.62 194 LEU A C 1
ATOM 1490 O O . LEU A 1 194 ? -10.845 4.443 -1.110 1.00 86.62 194 LEU A O 1
ATOM 1494 N N . MET A 1 195 ? -11.845 5.518 0.592 1.00 84.56 195 MET A N 1
ATOM 1495 C CA . MET A 1 195 ? -10.923 6.654 0.623 1.00 84.56 195 MET A CA 1
ATOM 1496 C C . MET A 1 195 ? -9.498 6.203 0.932 1.00 84.56 195 MET A C 1
ATOM 1498 O O . MET A 1 195 ? -8.574 6.568 0.203 1.00 84.56 195 MET A O 1
ATOM 1502 N N . ALA A 1 196 ? -9.314 5.331 1.923 1.00 83.94 196 ALA A N 1
ATOM 1503 C CA . ALA A 1 196 ? -8.009 4.787 2.275 1.00 83.94 196 ALA A CA 1
ATOM 1504 C C . ALA A 1 196 ? -7.386 3.995 1.113 1.00 83.94 196 ALA A C 1
ATOM 1506 O O . ALA A 1 196 ? -6.217 4.201 0.782 1.00 83.94 196 ALA A O 1
ATOM 1507 N N . ALA A 1 197 ? -8.176 3.167 0.420 1.00 85.19 197 ALA A N 1
ATOM 1508 C CA . ALA A 1 197 ? -7.727 2.478 -0.786 1.00 85.19 197 ALA A CA 1
ATOM 1509 C C . ALA A 1 197 ? -7.321 3.470 -1.892 1.00 85.19 197 ALA A C 1
ATOM 1511 O O . ALA A 1 197 ? -6.274 3.306 -2.514 1.00 85.19 197 ALA A O 1
ATOM 1512 N N . THR A 1 198 ? -8.109 4.527 -2.126 1.00 86.25 198 THR A N 1
ATOM 1513 C CA . THR A 1 198 ? -7.797 5.506 -3.181 1.00 86.25 198 THR A CA 1
ATOM 1514 C C . THR A 1 198 ? -6.556 6.334 -2.877 1.00 86.25 198 THR A C 1
ATOM 1516 O O . THR A 1 198 ? -5.769 6.563 -3.789 1.00 86.25 198 THR A O 1
ATOM 1519 N N . ILE A 1 199 ? -6.347 6.747 -1.621 1.00 84.44 199 ILE A N 1
ATOM 1520 C CA . ILE A 1 199 ? -5.185 7.540 -1.189 1.00 84.44 199 ILE A CA 1
ATOM 1521 C C . ILE A 1 199 ? -3.915 6.681 -1.166 1.00 84.44 199 ILE A C 1
ATOM 1523 O O . ILE A 1 199 ? -2.830 7.183 -1.465 1.00 84.44 199 ILE A O 1
ATOM 1527 N N . GLY A 1 200 ? -4.033 5.378 -0.894 1.00 82.94 200 GLY A N 1
ATOM 1528 C CA . GLY A 1 200 ? -2.909 4.444 -0.976 1.00 82.94 200 GLY A CA 1
ATOM 1529 C C . GLY A 1 200 ? -2.292 4.354 -2.376 1.00 82.94 200 GLY A C 1
ATOM 1530 O O . GLY A 1 200 ? -1.079 4.168 -2.495 1.00 82.94 200 GLY A O 1
ATOM 1531 N N . VAL A 1 201 ? -3.087 4.577 -3.434 1.00 84.38 201 VAL A N 1
ATOM 1532 C CA . VAL A 1 201 ? -2.616 4.543 -4.829 1.00 84.38 201 VAL A CA 1
ATOM 1533 C C . VAL A 1 201 ? -1.546 5.606 -5.135 1.00 84.38 201 VAL A C 1
ATOM 1535 O O . VAL A 1 201 ? -0.451 5.211 -5.545 1.00 84.38 201 VAL A O 1
ATOM 1538 N N . PRO A 1 202 ? -1.804 6.923 -4.965 1.00 77.19 202 PRO A N 1
ATOM 1539 C CA . PRO A 1 202 ? -0.824 7.973 -5.226 1.00 77.19 202 PRO A CA 1
ATOM 1540 C C . PRO A 1 202 ? 0.223 8.112 -4.120 1.00 77.19 202 PRO A C 1
ATOM 1542 O O . PRO A 1 202 ? 1.353 8.487 -4.422 1.00 77.19 202 PRO A O 1
ATOM 1545 N N . LEU A 1 203 ? -0.129 7.833 -2.858 1.00 75.38 203 LEU A N 1
ATOM 1546 C CA . LEU A 1 203 ? 0.792 8.043 -1.742 1.00 75.38 203 LEU A CA 1
ATOM 1547 C C . LEU A 1 203 ? 1.903 6.988 -1.716 1.00 75.38 203 LEU A C 1
ATOM 1549 O O . LEU A 1 203 ? 2.985 7.290 -1.224 1.00 75.38 203 LEU A O 1
ATOM 1553 N N . TYR A 1 204 ? 1.642 5.786 -2.259 1.00 74.44 204 TYR A N 1
ATOM 1554 C CA . TYR A 1 204 ? 2.586 4.670 -2.382 1.00 74.44 204 TYR A CA 1
ATOM 1555 C C . TYR A 1 204 ? 3.590 4.620 -1.213 1.00 74.44 204 TYR A C 1
ATOM 1557 O O . TYR A 1 204 ? 4.791 4.863 -1.355 1.00 74.44 204 TYR A O 1
ATOM 1565 N N . ALA A 1 205 ? 3.088 4.340 -0.015 1.00 68.62 205 ALA A N 1
ATOM 1566 C CA . ALA A 1 205 ? 3.938 4.276 1.159 1.00 68.62 205 ALA A CA 1
ATOM 1567 C C . ALA A 1 205 ? 4.635 2.901 1.223 1.00 68.62 205 ALA A C 1
ATOM 1569 O O . ALA A 1 205 ? 4.007 1.847 1.085 1.00 68.62 205 ALA A O 1
ATOM 1570 N N . CYS A 1 206 ? 5.964 2.893 1.378 1.00 68.56 206 CYS A N 1
ATOM 1571 C CA . CYS A 1 206 ? 6.708 1.656 1.602 1.00 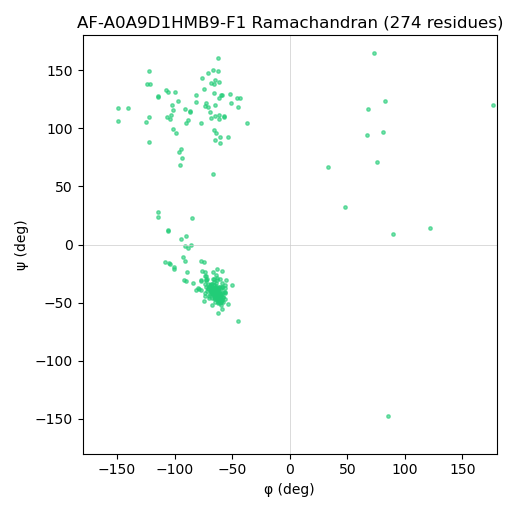68.56 206 CYS A CA 1
ATOM 1572 C C . CYS A 1 206 ? 6.515 1.204 3.059 1.00 68.56 206 CYS A C 1
ATOM 1574 O O . CYS A 1 206 ? 6.421 2.034 3.968 1.00 68.56 206 CYS A O 1
ATOM 1576 N N . GLY A 1 207 ? 6.427 -0.111 3.287 1.00 64.31 207 GLY A N 1
ATOM 1577 C CA . GLY A 1 207 ? 5.998 -0.683 4.573 1.00 64.31 207 GLY A CA 1
ATOM 1578 C C . GLY A 1 207 ? 6.719 -0.113 5.801 1.00 64.31 207 GLY A C 1
ATOM 1579 O O . GLY A 1 207 ? 6.074 0.111 6.819 1.00 64.31 207 GLY A O 1
ATOM 1580 N N . GLY A 1 208 ? 8.007 0.234 5.682 1.00 69.12 208 GLY A N 1
ATOM 1581 C CA . GLY A 1 208 ? 8.795 0.793 6.786 1.00 69.12 208 GLY A CA 1
ATOM 1582 C C . GLY A 1 208 ? 8.290 2.138 7.328 1.00 69.12 208 GLY A C 1
ATOM 1583 O O . GLY A 1 208 ? 8.264 2.323 8.538 1.00 69.12 208 GLY A O 1
ATOM 1584 N N . GLY A 1 209 ? 7.848 3.061 6.466 1.00 69.62 209 GLY A N 1
ATOM 1585 C CA . GLY A 1 209 ? 7.309 4.364 6.896 1.00 69.62 209 GLY A CA 1
ATOM 1586 C C . GLY A 1 209 ? 5.796 4.365 7.130 1.00 69.62 209 GLY A C 1
ATOM 1587 O O . GLY A 1 209 ? 5.256 5.286 7.733 1.00 69.62 209 GLY A O 1
ATOM 1588 N N . THR A 1 210 ? 5.107 3.328 6.653 1.00 79.50 210 THR A N 1
ATOM 1589 C CA . THR A 1 210 ? 3.640 3.244 6.686 1.00 79.50 210 THR A CA 1
ATOM 1590 C C . THR A 1 210 ? 3.112 2.827 8.052 1.00 79.50 210 THR A C 1
ATOM 1592 O O . THR A 1 210 ? 2.079 3.321 8.486 1.00 79.50 210 THR A O 1
ATOM 1595 N N . ILE A 1 211 ? 3.820 1.924 8.734 1.00 83.75 211 ILE A N 1
ATOM 1596 C CA . ILE A 1 211 ? 3.399 1.373 10.028 1.00 83.75 211 ILE A CA 1
ATOM 1597 C C . ILE A 1 211 ? 3.217 2.467 11.095 1.00 83.75 211 ILE A C 1
ATOM 1599 O O . ILE A 1 211 ? 2.108 2.563 11.618 1.00 83.75 211 ILE A O 1
ATOM 1603 N N . PRO A 1 212 ? 4.215 3.327 11.397 1.00 80.31 212 PRO A N 1
ATOM 1604 C CA . PRO A 1 212 ? 4.043 4.356 12.426 1.00 80.31 212 PRO A CA 1
ATOM 1605 C C . PRO A 1 212 ? 2.957 5.377 12.061 1.00 80.31 212 PRO A C 1
ATOM 1607 O O . PRO A 1 212 ? 2.233 5.850 12.933 1.00 80.31 212 PRO A O 1
ATOM 1610 N N . LEU A 1 213 ? 2.796 5.680 10.768 1.00 80.56 213 LEU A N 1
ATOM 1611 C CA . LEU A 1 213 ? 1.751 6.581 10.283 1.00 80.56 213 LEU A CA 1
ATOM 1612 C C . LEU A 1 213 ? 0.347 5.998 10.508 1.00 80.56 213 LEU A C 1
ATOM 1614 O O . LEU A 1 213 ? -0.534 6.690 11.011 1.00 80.56 213 LEU A O 1
ATOM 1618 N N . LEU A 1 214 ? 0.146 4.719 10.176 1.00 84.44 214 LEU A N 1
ATOM 1619 C CA . LEU A 1 214 ? -1.124 4.033 10.410 1.00 84.44 214 LEU A CA 1
ATOM 1620 C C . LEU A 1 214 ? -1.420 3.871 11.897 1.00 84.44 214 LEU A C 1
ATOM 1622 O O . LEU A 1 214 ? -2.569 4.029 12.285 1.00 84.44 214 LEU A O 1
ATOM 1626 N N . GLN A 1 215 ? -0.411 3.591 12.728 1.00 83.19 215 GLN A N 1
ATOM 1627 C CA . GLN A 1 215 ? -0.596 3.541 14.180 1.00 83.19 215 GLN A CA 1
ATOM 1628 C C . GLN A 1 215 ? -1.162 4.862 14.698 1.00 83.19 215 GLN A C 1
ATOM 1630 O O . GLN A 1 215 ? -2.155 4.847 15.417 1.00 83.19 215 GLN A O 1
ATOM 1635 N N . GLN A 1 216 ? -0.595 5.994 14.272 1.00 82.00 216 GLN A N 1
ATOM 1636 C CA . GLN A 1 216 ? -1.102 7.312 14.643 1.00 82.00 216 GLN A CA 1
ATOM 1637 C C . GLN A 1 216 ? -2.557 7.516 14.192 1.00 82.00 216 GLN A C 1
ATOM 1639 O O . GLN A 1 216 ? -3.396 7.908 14.993 1.00 82.00 216 GLN A O 1
ATOM 1644 N N . TRP A 1 217 ? -2.889 7.199 12.937 1.00 83.12 217 TRP A N 1
ATOM 1645 C CA . TRP A 1 217 ? -4.261 7.360 12.438 1.00 83.12 217 TRP A CA 1
ATOM 1646 C C . TRP A 1 217 ? -5.267 6.438 13.127 1.00 83.12 217 TRP A C 1
ATOM 1648 O O . TRP A 1 217 ? -6.401 6.848 13.354 1.00 83.12 217 TRP A O 1
ATOM 1658 N N . LEU A 1 218 ? -4.863 5.219 13.487 1.00 85.06 218 LEU A N 1
ATOM 1659 C CA . LEU A 1 218 ? -5.679 4.293 14.272 1.00 85.06 218 LEU A CA 1
ATOM 1660 C C . LEU A 1 218 ? -5.932 4.841 15.682 1.00 85.06 218 LEU A C 1
ATOM 1662 O O . LEU A 1 218 ? -7.070 4.796 16.141 1.00 85.06 218 LEU A O 1
ATOM 1666 N N . TYR A 1 219 ? -4.915 5.418 16.336 1.00 81.75 219 TYR A N 1
ATOM 1667 C CA . TYR A 1 219 ? -5.094 6.117 17.616 1.00 81.75 219 TYR A CA 1
ATOM 1668 C C . TYR A 1 219 ? -6.043 7.310 17.503 1.00 81.75 219 TYR A C 1
ATOM 1670 O O . TYR A 1 219 ? -6.829 7.555 18.414 1.00 81.75 219 TYR A O 1
ATOM 1678 N N . ASP A 1 220 ? -5.988 8.027 16.382 1.00 79.06 220 ASP A N 1
ATOM 1679 C CA . ASP A 1 220 ? -6.839 9.186 16.143 1.00 79.06 220 ASP A CA 1
ATOM 1680 C C . ASP A 1 220 ? -8.290 8.786 15.765 1.00 79.06 220 ASP A C 1
ATOM 1682 O O . ASP A 1 220 ? -9.190 9.618 15.854 1.00 79.06 220 ASP A O 1
ATOM 1686 N N . GLY A 1 221 ? -8.560 7.517 15.416 1.00 79.25 221 GLY A N 1
ATOM 1687 C CA . GLY A 1 221 ? -9.917 6.987 15.182 1.00 79.25 221 GLY A CA 1
ATOM 1688 C C . GLY A 1 221 ? -10.175 6.381 13.795 1.00 79.25 221 GLY A C 1
ATOM 1689 O O . GLY A 1 221 ? -11.326 6.167 13.418 1.00 79.25 221 GLY A O 1
ATOM 1690 N N . MET A 1 222 ? -9.135 6.108 13.004 1.00 85.75 222 MET A N 1
ATOM 1691 C CA . MET A 1 222 ? -9.247 5.359 11.748 1.00 85.75 222 MET A CA 1
ATOM 1692 C C . MET A 1 222 ? -9.678 3.908 12.013 1.00 85.75 222 MET A C 1
ATOM 1694 O O . MET A 1 222 ? -9.161 3.255 12.915 1.00 85.75 222 MET A O 1
ATOM 1698 N N . SER A 1 223 ? -10.581 3.367 11.191 1.00 87.81 223 SER A N 1
ATOM 1699 C CA . SER A 1 223 ? -10.983 1.959 11.301 1.00 87.81 223 SER A CA 1
ATOM 1700 C C . SER A 1 223 ? -9.878 0.996 10.849 1.00 87.81 223 SER A C 1
ATOM 1702 O O . SER A 1 223 ? -9.124 1.272 9.907 1.00 87.81 223 SER A O 1
ATOM 1704 N N . MET A 1 224 ? -9.816 -0.180 11.481 1.00 87.25 224 MET A N 1
ATOM 1705 C CA . MET A 1 224 ? -8.840 -1.231 11.158 1.00 87.25 224 MET A CA 1
ATOM 1706 C C . MET A 1 224 ? -8.935 -1.694 9.700 1.00 87.25 224 MET A C 1
ATOM 1708 O O . MET A 1 224 ? -7.915 -1.934 9.051 1.00 87.25 224 MET A O 1
ATOM 1712 N N . GLY A 1 225 ? -10.144 -1.758 9.142 1.00 88.31 225 GLY A N 1
ATOM 1713 C CA . GLY A 1 225 ? -10.375 -2.086 7.740 1.00 88.31 225 GLY A CA 1
ATOM 1714 C C . GLY A 1 225 ? -9.870 -1.023 6.772 1.00 88.31 225 GLY A C 1
ATOM 1715 O O . GLY A 1 225 ? -9.352 -1.366 5.708 1.00 88.31 225 GLY A O 1
ATOM 1716 N N . SER A 1 226 ? -9.933 0.259 7.143 1.00 88.38 226 SER A N 1
ATOM 1717 C CA . SER A 1 226 ? -9.341 1.334 6.337 1.00 88.38 226 SER A CA 1
ATOM 1718 C C . SER A 1 226 ? -7.817 1.222 6.327 1.00 88.38 226 SER A C 1
ATOM 1720 O O . SER A 1 226 ? -7.194 1.342 5.270 1.00 88.38 226 SER A O 1
ATOM 1722 N N . ALA A 1 227 ? -7.208 0.933 7.482 1.00 88.50 227 ALA A N 1
ATOM 1723 C CA . ALA A 1 227 ? -5.767 0.710 7.581 1.00 88.50 227 ALA A CA 1
ATOM 1724 C C . ALA A 1 227 ? -5.328 -0.509 6.748 1.00 88.50 227 ALA A C 1
ATOM 1726 O O . ALA A 1 227 ? -4.347 -0.435 6.003 1.00 88.50 227 ALA A O 1
ATOM 1727 N N . ALA A 1 228 ? -6.097 -1.603 6.794 1.00 88.56 228 ALA A N 1
ATOM 1728 C CA . ALA A 1 228 ? -5.869 -2.780 5.961 1.00 88.56 228 ALA A CA 1
ATOM 1729 C C . ALA A 1 228 ? -5.959 -2.444 4.462 1.00 88.56 228 ALA A C 1
ATOM 1731 O O . ALA A 1 228 ? -5.060 -2.788 3.695 1.00 88.56 228 ALA A O 1
ATOM 1732 N N . ALA A 1 229 ? -6.991 -1.712 4.037 1.00 89.44 229 ALA A N 1
ATOM 1733 C CA . ALA A 1 229 ? -7.167 -1.339 2.636 1.00 89.44 229 ALA A CA 1
ATOM 1734 C C . ALA A 1 229 ? -6.049 -0.415 2.109 1.00 89.44 229 ALA A C 1
ATOM 1736 O O . ALA A 1 229 ? -5.567 -0.571 0.977 1.00 89.44 229 ALA A O 1
ATOM 1737 N N . PHE A 1 230 ? -5.571 0.510 2.944 1.00 88.12 230 PHE A N 1
ATOM 1738 C CA . PHE A 1 230 ? -4.392 1.322 2.644 1.00 88.12 230 PHE A CA 1
ATOM 1739 C C . PHE A 1 230 ? -3.133 0.449 2.476 1.00 88.12 230 PHE A C 1
ATOM 1741 O O . PHE A 1 230 ? -2.398 0.583 1.495 1.00 88.12 230 PHE A O 1
ATOM 1748 N N . MET A 1 231 ? -2.914 -0.510 3.385 1.00 87.38 231 MET A N 1
ATOM 1749 C CA . MET A 1 231 ? -1.775 -1.436 3.319 1.00 87.38 231 MET A CA 1
ATOM 1750 C C . MET A 1 231 ? -1.820 -2.394 2.126 1.00 87.38 231 MET A C 1
ATOM 1752 O O . MET A 1 231 ? -0.762 -2.787 1.638 1.00 87.38 231 MET A O 1
ATOM 1756 N N . LEU A 1 232 ? -3.006 -2.770 1.635 1.00 87.50 232 LEU A N 1
ATOM 1757 C CA . LEU A 1 232 ? -3.138 -3.588 0.426 1.00 87.50 232 LEU A CA 1
ATOM 1758 C C . LEU A 1 232 ? -2.846 -2.791 -0.851 1.00 87.50 232 LEU A C 1
ATOM 1760 O O . LEU A 1 232 ? -2.193 -3.297 -1.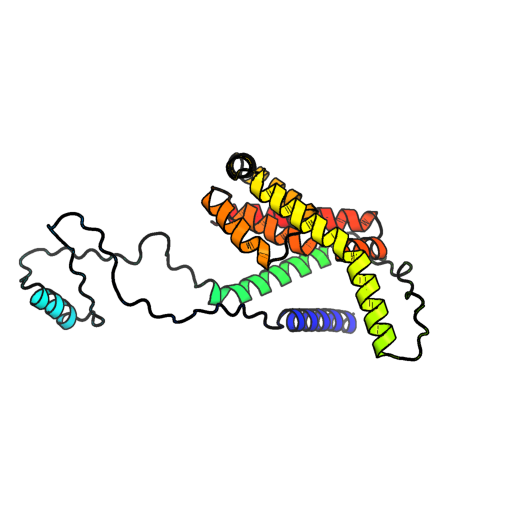770 1.00 87.50 232 LEU A O 1
ATOM 1764 N N . THR A 1 233 ? -3.341 -1.555 -0.929 1.00 88.12 233 THR A N 1
ATOM 1765 C CA . THR A 1 233 ? -3.198 -0.728 -2.136 1.00 88.12 233 THR A CA 1
ATOM 1766 C C . THR A 1 233 ? -1.764 -0.265 -2.357 1.00 88.12 233 THR A C 1
ATOM 1768 O O . THR A 1 233 ? -1.259 -0.449 -3.462 1.00 88.12 233 THR A O 1
ATOM 1771 N N . GLY A 1 234 ? -1.068 0.202 -1.315 1.00 82.44 234 GLY A N 1
ATOM 1772 C CA . GLY A 1 234 ? 0.315 0.690 -1.399 1.00 82.44 234 GLY A CA 1
ATOM 1773 C C . GLY A 1 234 ? 1.267 -0.201 -2.223 1.00 82.44 234 GLY A C 1
ATOM 1774 O O . GLY A 1 234 ? 1.718 0.205 -3.296 1.00 82.44 234 GLY A O 1
ATOM 1775 N N . PRO A 1 235 ? 1.588 -1.439 -1.806 1.00 79.38 235 PRO A N 1
ATOM 1776 C CA . PRO A 1 235 ? 2.523 -2.292 -2.541 1.00 79.38 235 PRO A CA 1
ATOM 1777 C C . PRO A 1 235 ? 2.025 -2.683 -3.944 1.00 79.38 235 PRO A C 1
ATOM 1779 O O . PRO A 1 235 ? 2.851 -2.932 -4.828 1.00 79.38 235 PRO A O 1
ATOM 1782 N N . SER A 1 236 ? 0.707 -2.705 -4.156 1.00 83.75 236 SER A N 1
ATOM 1783 C CA . SER A 1 236 ? 0.058 -3.095 -5.413 1.00 83.75 236 SER A CA 1
ATOM 1784 C C . SER A 1 236 ? 0.138 -2.010 -6.495 1.00 83.75 236 SER A C 1
ATOM 1786 O O . SER A 1 236 ? 0.071 -2.323 -7.687 1.00 83.75 236 SER A O 1
ATOM 1788 N N . THR A 1 237 ? 0.321 -0.743 -6.110 1.00 87.31 237 THR A N 1
ATOM 1789 C CA . THR A 1 237 ? 0.296 0.422 -7.015 1.00 87.31 237 THR A CA 1
ATOM 1790 C C . THR A 1 237 ? 1.633 1.148 -7.143 1.00 87.31 237 THR A C 1
ATOM 1792 O O . THR A 1 237 ? 1.688 2.303 -7.559 1.00 87.31 237 THR A O 1
ATOM 1795 N N . LYS A 1 238 ? 2.738 0.448 -6.864 1.00 85.06 238 LYS A N 1
ATOM 1796 C CA . LYS A 1 238 ? 4.111 0.900 -7.144 1.00 85.06 238 LYS A CA 1
ATOM 1797 C C . LYS A 1 238 ? 4.225 1.506 -8.541 1.00 85.06 238 LYS A C 1
ATOM 1799 O O . LYS A 1 238 ? 4.056 0.779 -9.515 1.00 85.06 238 LYS A O 1
ATOM 1804 N N . ILE A 1 239 ? 4.590 2.786 -8.656 1.00 81.94 239 ILE A N 1
ATOM 1805 C CA . ILE A 1 239 ? 4.633 3.489 -9.954 1.00 81.94 239 ILE A CA 1
ATOM 1806 C C . ILE A 1 239 ? 5.529 2.784 -10.98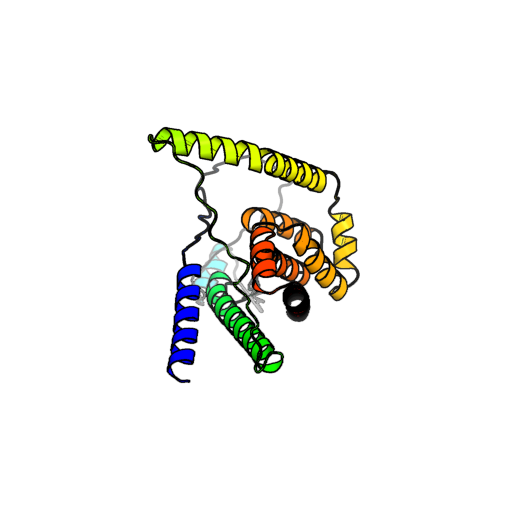5 1.00 81.94 239 ILE A C 1
ATOM 1808 O O . ILE A 1 239 ? 5.173 2.675 -12.156 1.00 81.94 239 ILE A O 1
ATOM 1812 N N . THR A 1 240 ? 6.656 2.225 -10.537 1.00 78.38 240 THR A N 1
ATOM 1813 C CA . THR A 1 240 ? 7.585 1.462 -11.381 1.00 78.38 240 THR A CA 1
ATOM 1814 C C . THR A 1 240 ? 6.982 0.137 -11.849 1.00 78.38 240 THR A C 1
ATOM 1816 O O . THR A 1 240 ? 7.117 -0.220 -13.018 1.00 78.38 240 THR A O 1
ATOM 1819 N N . ASN A 1 241 ? 6.259 -0.562 -10.970 1.00 83.62 241 ASN A N 1
ATOM 1820 C CA . ASN A 1 241 ? 5.559 -1.800 -11.307 1.00 83.62 241 ASN A CA 1
ATOM 1821 C C . ASN A 1 241 ? 4.364 -1.529 -12.232 1.00 83.62 241 ASN A C 1
ATOM 1823 O O . ASN A 1 241 ? 4.220 -2.183 -13.257 1.00 83.62 241 ASN A O 1
ATOM 1827 N N . LEU A 1 242 ? 3.549 -0.515 -11.925 1.00 87.25 242 LEU A N 1
ATOM 1828 C CA . LEU A 1 242 ? 2.424 -0.089 -12.759 1.00 87.25 242 LEU A CA 1
ATOM 1829 C C . LEU A 1 242 ? 2.882 0.333 -14.156 1.00 87.25 242 LEU A C 1
ATOM 1831 O O . LEU A 1 242 ? 2.201 0.021 -15.127 1.00 87.25 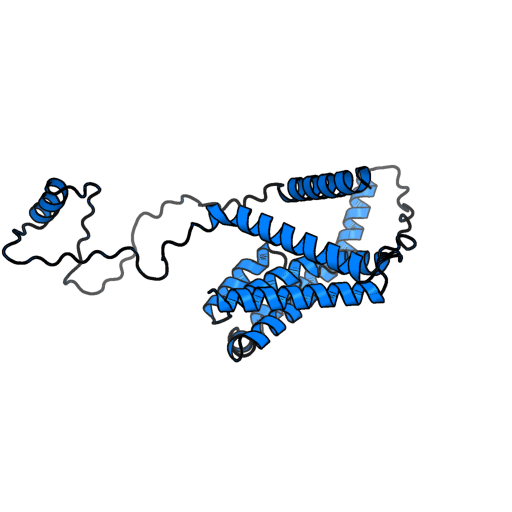242 LEU A O 1
ATOM 1835 N N . GLY A 1 243 ? 4.035 0.998 -14.272 1.00 86.25 243 GLY A N 1
ATOM 1836 C CA . GLY A 1 243 ? 4.635 1.344 -15.558 1.00 86.25 243 GLY A CA 1
ATOM 1837 C C . GLY A 1 243 ? 4.930 0.106 -16.407 1.00 86.25 243 GLY A C 1
ATOM 1838 O O . GLY A 1 243 ? 4.456 0.011 -17.539 1.00 86.25 243 GLY A O 1
ATOM 1839 N N . ALA A 1 244 ? 5.640 -0.874 -15.842 1.00 85.12 244 ALA A N 1
ATOM 1840 C CA . ALA A 1 244 ? 5.920 -2.140 -16.520 1.00 85.12 244 ALA A CA 1
ATOM 1841 C C . ALA A 1 244 ? 4.629 -2.904 -16.860 1.00 85.12 244 ALA A C 1
ATOM 1843 O O . ALA A 1 244 ? 4.450 -3.377 -17.981 1.00 85.12 244 ALA A O 1
ATOM 1844 N N . LEU A 1 245 ? 3.689 -2.964 -15.917 1.00 86.94 245 LEU A N 1
ATOM 1845 C CA . LEU A 1 245 ? 2.425 -3.663 -16.086 1.00 86.94 245 LEU A CA 1
ATOM 1846 C C . LEU A 1 245 ? 1.556 -3.015 -17.170 1.00 86.94 245 LEU A C 1
ATOM 1848 O O . LEU A 1 245 ? 0.956 -3.724 -17.967 1.00 86.94 245 LEU A O 1
ATOM 1852 N N . LYS A 1 246 ? 1.532 -1.681 -17.265 1.00 87.12 246 LYS A N 1
ATOM 1853 C CA . LYS A 1 246 ? 0.842 -0.947 -18.336 1.00 87.12 246 LYS A CA 1
ATOM 1854 C C . LYS A 1 246 ? 1.419 -1.277 -19.713 1.00 87.12 246 LYS A C 1
ATOM 1856 O O . LYS A 1 246 ? 0.645 -1.414 -20.658 1.00 87.12 246 LYS A O 1
ATOM 1861 N N . ILE A 1 247 ? 2.745 -1.402 -19.827 1.00 85.44 247 ILE A N 1
ATOM 1862 C CA . ILE A 1 247 ? 3.418 -1.780 -21.081 1.00 85.44 247 ILE A CA 1
ATOM 1863 C C . ILE A 1 247 ? 3.025 -3.204 -21.480 1.00 85.44 247 ILE A C 1
ATOM 1865 O O . ILE A 1 247 ? 2.677 -3.434 -22.632 1.00 85.44 247 ILE A O 1
ATOM 1869 N N . VAL A 1 248 ? 3.025 -4.137 -20.523 1.00 86.38 248 VAL A N 1
ATOM 1870 C CA . VAL A 1 248 ? 2.754 -5.555 -20.797 1.00 86.38 248 VAL A CA 1
ATOM 1871 C C . VAL A 1 248 ? 1.265 -5.847 -21.012 1.00 86.38 248 VAL A C 1
ATOM 1873 O O . VAL A 1 248 ? 0.895 -6.671 -21.838 1.00 86.38 248 VAL A O 1
ATOM 1876 N N . LEU A 1 249 ? 0.379 -5.217 -20.250 1.00 84.12 249 LEU A N 1
ATOM 1877 C CA . LEU A 1 249 ? -1.059 -5.493 -20.298 1.00 84.12 249 LEU A CA 1
ATOM 1878 C C . LEU A 1 249 ? -1.796 -4.635 -21.334 1.00 84.12 249 LEU A C 1
ATOM 1880 O O . LEU A 1 249 ? -2.878 -5.002 -21.792 1.00 84.12 249 LEU A O 1
ATOM 1884 N N . GLY A 1 250 ? -1.237 -3.482 -21.701 1.00 84.56 250 GLY A N 1
ATOM 1885 C CA . GLY A 1 250 ? -1.950 -2.452 -22.445 1.00 84.56 250 GLY A CA 1
ATOM 1886 C C . GLY A 1 250 ? -2.981 -1.715 -21.580 1.00 84.56 250 GLY A C 1
ATOM 1887 O O . GLY A 1 250 ? -3.361 -2.147 -20.490 1.00 84.56 250 GLY A O 1
ATOM 1888 N N . LEU A 1 251 ? -3.462 -0.568 -22.071 1.00 85.94 251 LEU A N 1
ATOM 1889 C CA . LEU A 1 251 ? -4.277 0.357 -21.270 1.00 85.94 251 LEU A CA 1
ATOM 1890 C C . LEU A 1 251 ? -5.588 -0.267 -20.755 1.00 85.94 251 LEU A C 1
ATOM 1892 O O . LEU A 1 251 ? -5.990 -0.007 -19.626 1.00 85.94 251 LEU A O 1
ATOM 1896 N N . LYS A 1 252 ? -6.238 -1.124 -21.554 1.00 83.62 252 LYS A N 1
ATOM 1897 C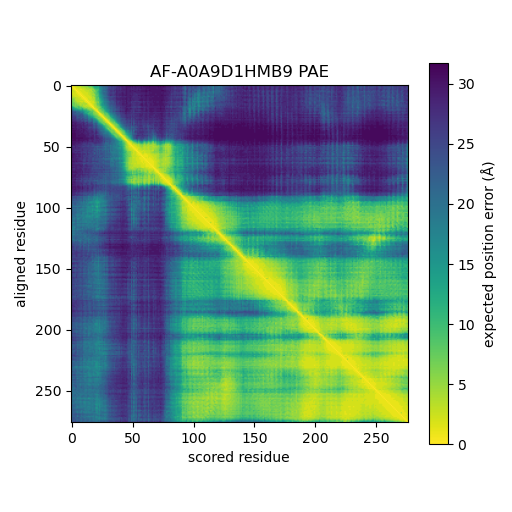 CA . LYS A 1 252 ? -7.526 -1.744 -21.194 1.00 83.62 252 LYS A CA 1
ATOM 1898 C C . LYS A 1 252 ? -7.394 -2.718 -20.020 1.00 83.62 252 LYS A C 1
ATOM 1900 O O . LYS A 1 252 ? -8.121 -2.599 -19.038 1.00 83.62 252 LYS A O 1
ATOM 1905 N N . HIS A 1 253 ? -6.461 -3.666 -20.107 1.00 84.88 253 HIS A N 1
ATOM 1906 C CA . HIS A 1 253 ? -6.232 -4.653 -19.049 1.00 84.88 253 HIS A CA 1
ATOM 1907 C C . HIS A 1 253 ? -5.571 -4.016 -17.816 1.00 84.88 253 HIS A C 1
ATOM 1909 O O . HIS A 1 253 ? -5.841 -4.436 -16.696 1.00 84.88 253 HIS A O 1
ATOM 1915 N N . PHE A 1 254 ? -4.775 -2.958 -18.003 1.00 86.88 254 PHE A N 1
ATOM 1916 C CA . PHE A 1 254 ? -4.235 -2.155 -16.906 1.00 86.88 254 PHE A CA 1
ATOM 1917 C C . PHE A 1 254 ? -5.335 -1.501 -16.055 1.00 86.88 254 PHE A C 1
ATOM 1919 O O . PHE A 1 254 ? -5.303 -1.604 -14.830 1.00 86.88 254 PHE A O 1
ATOM 1926 N N . CYS A 1 255 ? -6.346 -0.885 -16.680 1.00 88.56 255 CYS A N 1
ATOM 1927 C CA . CYS A 1 255 ? -7.488 -0.334 -15.942 1.00 88.56 255 CYS A CA 1
ATOM 1928 C C . CYS A 1 255 ? -8.269 -1.426 -15.198 1.00 88.56 255 CYS A C 1
ATOM 1930 O O . CYS A 1 255 ? -8.698 -1.209 -14.067 1.00 88.56 255 CYS A O 1
ATOM 1932 N N . LEU A 1 256 ? -8.414 -2.612 -15.800 1.00 86.00 256 LEU A N 1
ATOM 1933 C CA . LEU A 1 256 ? -9.062 -3.757 -15.155 1.00 86.00 256 LEU A CA 1
ATOM 1934 C C . LEU A 1 256 ? -8.268 -4.261 -13.940 1.00 86.00 256 LEU A C 1
ATOM 1936 O O . LEU A 1 256 ? -8.865 -4.568 -12.913 1.00 86.00 256 LEU A O 1
ATOM 1940 N N . TYR A 1 257 ? -6.936 -4.286 -14.026 1.00 87.06 257 TYR A N 1
ATOM 1941 C CA . TYR A 1 257 ? -6.067 -4.583 -12.888 1.00 87.06 257 TYR A CA 1
ATOM 1942 C C . TYR A 1 257 ? -6.263 -3.576 -11.745 1.00 87.06 257 TYR A C 1
ATOM 1944 O O . TYR A 1 257 ? -6.473 -3.987 -10.606 1.00 87.06 257 TYR A O 1
ATOM 1952 N N . LEU A 1 258 ? -6.256 -2.269 -12.037 1.00 88.88 258 LEU A N 1
ATOM 1953 C CA . LEU A 1 258 ? -6.474 -1.245 -11.010 1.00 88.88 258 LEU A CA 1
ATOM 1954 C C . LEU A 1 258 ? -7.857 -1.374 -10.365 1.00 88.88 258 LEU A C 1
ATOM 1956 O O . LEU A 1 258 ? -7.963 -1.337 -9.142 1.00 88.88 258 LEU A O 1
ATOM 1960 N N . ALA A 1 259 ? -8.903 -1.585 -11.167 1.00 89.25 259 ALA A N 1
ATOM 1961 C CA . ALA A 1 259 ? -10.251 -1.807 -10.655 1.00 89.25 259 ALA A CA 1
ATOM 1962 C C . ALA A 1 259 ? -10.317 -3.047 -9.750 1.00 89.25 259 ALA A C 1
ATOM 1964 O O . ALA A 1 259 ? -10.910 -2.989 -8.677 1.00 89.25 259 ALA A O 1
ATOM 1965 N N . TYR A 1 260 ? -9.663 -4.144 -10.142 1.00 87.50 260 TYR A N 1
ATOM 1966 C CA . TYR A 1 260 ? -9.586 -5.356 -9.329 1.00 87.50 260 TYR A CA 1
ATOM 1967 C C . TYR A 1 260 ? -8.898 -5.102 -7.983 1.00 87.50 260 TYR A C 1
ATOM 1969 O O . TYR A 1 260 ? -9.442 -5.478 -6.950 1.00 87.50 260 TYR A O 1
ATOM 1977 N N . VAL A 1 261 ? -7.744 -4.425 -7.974 1.00 88.56 261 VAL A N 1
ATOM 1978 C CA . VAL A 1 261 ? -7.018 -4.089 -6.735 1.00 88.56 261 VAL A CA 1
ATOM 1979 C C . VAL A 1 261 ? -7.873 -3.215 -5.816 1.00 88.56 261 VAL A C 1
ATOM 1981 O O . VAL A 1 261 ? -7.948 -3.481 -4.619 1.00 88.56 261 VAL A O 1
ATOM 1984 N N . MET A 1 262 ? -8.554 -2.210 -6.371 1.00 89.12 262 MET A N 1
ATOM 1985 C CA . MET A 1 262 ? -9.438 -1.324 -5.609 1.00 89.12 262 MET A CA 1
ATOM 1986 C C . MET A 1 262 ? -10.623 -2.078 -4.999 1.00 89.12 262 MET A C 1
ATOM 1988 O O . MET A 1 262 ? -10.889 -1.936 -3.809 1.00 89.12 262 MET A O 1
ATOM 1992 N N . LEU A 1 263 ? -11.302 -2.917 -5.786 1.00 89.75 263 LEU A N 1
ATOM 1993 C CA . LEU A 1 263 ? -12.437 -3.717 -5.318 1.00 89.75 263 LEU A CA 1
ATOM 1994 C C . LEU A 1 263 ? -12.015 -4.759 -4.281 1.00 89.75 263 LEU A C 1
ATOM 1996 O O . LEU A 1 263 ? -12.700 -4.935 -3.278 1.00 89.75 263 LEU A O 1
ATOM 2000 N N . PHE A 1 264 ? -10.882 -5.428 -4.496 1.00 86.50 264 PHE A N 1
ATOM 2001 C CA . PHE A 1 264 ? -10.352 -6.417 -3.563 1.00 86.50 264 PHE A CA 1
ATOM 2002 C C . PHE A 1 264 ? -9.946 -5.774 -2.235 1.00 86.50 264 PHE A C 1
ATOM 2004 O O . PHE A 1 264 ? -10.263 -6.302 -1.170 1.00 86.50 264 PHE A O 1
ATOM 2011 N N . SER A 1 265 ? -9.288 -4.614 -2.292 1.00 88.69 265 SER A N 1
ATOM 2012 C CA . SER A 1 265 ? -8.912 -3.850 -1.105 1.00 88.69 265 SER A CA 1
ATOM 2013 C C . SER A 1 265 ? -10.139 -3.360 -0.330 1.00 88.69 265 SER A C 1
ATOM 2015 O O . SER A 1 265 ? -10.213 -3.551 0.881 1.00 88.69 265 SER A O 1
ATOM 2017 N N . LEU A 1 266 ? -11.149 -2.834 -1.034 1.00 90.00 266 LEU A N 1
ATOM 2018 C CA . LEU A 1 266 ? -12.422 -2.421 -0.441 1.00 90.00 266 LEU A CA 1
ATOM 2019 C C . LEU A 1 266 ? -13.144 -3.592 0.233 1.00 90.00 266 LEU A C 1
ATOM 2021 O O . LEU A 1 266 ? -13.534 -3.489 1.392 1.00 90.00 266 LEU A O 1
ATOM 2025 N N . ALA A 1 267 ? -13.298 -4.713 -0.474 1.00 89.12 267 ALA A N 1
ATOM 2026 C CA . ALA A 1 267 ? -13.957 -5.900 0.056 1.00 89.12 267 ALA A CA 1
ATOM 2027 C C . ALA A 1 267 ? -13.226 -6.443 1.289 1.00 89.12 267 ALA A C 1
ATOM 2029 O O . ALA A 1 267 ? -13.864 -6.772 2.284 1.00 89.12 267 ALA A O 1
ATOM 2030 N N . THR A 1 268 ? -11.891 -6.484 1.245 1.00 86.75 268 THR A N 1
ATOM 2031 C CA . THR A 1 268 ? -11.066 -6.927 2.375 1.00 86.75 268 THR A CA 1
ATOM 2032 C C . THR A 1 268 ? -11.193 -5.970 3.558 1.00 86.75 268 THR A C 1
ATOM 2034 O O . THR A 1 268 ? -11.372 -6.427 4.680 1.00 86.75 268 THR A O 1
ATOM 2037 N N . GLY A 1 269 ? -11.154 -4.654 3.332 1.00 88.31 269 GLY A N 1
ATOM 2038 C CA . GLY A 1 269 ? -11.298 -3.662 4.398 1.00 88.31 269 GLY A CA 1
ATOM 2039 C C . GLY A 1 269 ? -12.678 -3.694 5.057 1.00 88.31 269 GLY A C 1
ATOM 2040 O O . GLY A 1 269 ? -12.766 -3.691 6.280 1.00 88.31 269 GLY A O 1
ATOM 2041 N N . ILE A 1 270 ? -13.753 -3.820 4.272 1.00 89.06 270 ILE A N 1
ATOM 2042 C CA . ILE A 1 270 ? -15.110 -4.002 4.812 1.00 89.06 270 ILE A CA 1
ATOM 2043 C C . ILE A 1 270 ? -15.191 -5.301 5.614 1.00 89.06 270 ILE A C 1
ATOM 2045 O O . ILE A 1 270 ? -15.719 -5.303 6.719 1.00 89.06 270 ILE A O 1
ATOM 2049 N N . LEU A 1 271 ? -14.635 -6.397 5.091 1.00 88.31 271 LEU A N 1
ATOM 2050 C CA . LEU A 1 271 ? -14.615 -7.674 5.797 1.00 88.31 271 LEU A CA 1
ATOM 2051 C C . LEU A 1 271 ? -13.899 -7.555 7.148 1.00 88.31 271 LEU A C 1
ATOM 2053 O O . LEU A 1 271 ? -14.388 -8.083 8.136 1.00 88.31 271 LEU A O 1
ATOM 2057 N N . VAL A 1 272 ? -12.777 -6.833 7.202 1.00 86.31 272 VAL A N 1
ATOM 2058 C CA . VAL A 1 272 ? -12.046 -6.579 8.450 1.00 86.31 272 VAL A CA 1
ATOM 2059 C C . VAL A 1 272 ? -12.901 -5.790 9.442 1.00 86.31 272 VAL A C 1
ATOM 2061 O O . VAL A 1 272 ? -12.990 -6.216 10.584 1.00 86.31 272 VAL A O 1
ATOM 2064 N N . ASN A 1 273 ? -13.575 -4.716 9.017 1.00 86.50 273 ASN A N 1
ATOM 2065 C CA . ASN A 1 273 ? -14.474 -3.955 9.900 1.00 86.50 273 ASN A CA 1
ATOM 2066 C C . ASN A 1 273 ? -15.670 -4.783 10.395 1.00 86.50 273 ASN A C 1
ATOM 2068 O O . ASN A 1 273 ? -16.190 -4.531 11.470 1.00 86.50 273 ASN A O 1
ATOM 2072 N N . LEU A 1 274 ? -16.125 -5.779 9.628 1.00 83.19 274 LEU A N 1
ATOM 2073 C CA . LEU A 1 274 ? -17.213 -6.659 10.067 1.00 83.19 274 LEU A CA 1
ATOM 2074 C C . LEU A 1 274 ? -16.779 -7.668 11.142 1.00 83.19 274 LEU A C 1
ATOM 2076 O O . LEU A 1 274 ? -17.635 -8.180 11.862 1.00 83.19 274 LEU A O 1
ATOM 2080 N N . PHE A 1 275 ? -15.488 -8.001 11.220 1.00 79.00 275 PHE A N 1
ATOM 2081 C CA . PHE A 1 275 ? -14.962 -9.013 12.144 1.00 79.00 275 PHE A CA 1
ATOM 2082 C C . PHE A 1 275 ? -14.225 -8.437 13.360 1.00 79.00 275 PHE A C 1
ATOM 2084 O O . PHE A 1 275 ? -13.996 -9.188 14.310 1.00 79.00 275 PHE A O 1
ATOM 2091 N N . VAL A 1 276 ? -13.826 -7.162 13.317 1.00 74.88 276 VAL A N 1
ATOM 2092 C CA . VAL A 1 276 ? -13.053 -6.458 14.355 1.00 74.88 276 VAL A CA 1
ATOM 2093 C C . VAL A 1 276 ? -13.870 -5.300 14.890 1.00 74.88 276 VAL A C 1
ATOM 2095 O O . VAL A 1 276 ? -14.063 -5.266 16.124 1.00 74.88 276 VAL A O 1
#